Protein AF-A0A812C4M5-F1 (afdb_monomer)

Structure (mmCIF, N/CA/C/O backbone):
data_AF-A0A812C4M5-F1
#
_entry.id   AF-A0A812C4M5-F1
#
loop_
_atom_site.group_PDB
_atom_site.id
_atom_site.type_symbol
_atom_site.label_atom_id
_atom_site.label_alt_id
_atom_site.label_comp_id
_atom_site.label_asym_id
_atom_site.label_entity_id
_atom_site.label_seq_id
_atom_site.pdbx_PDB_ins_code
_atom_site.Cartn_x
_atom_site.Cartn_y
_atom_site.Cartn_z
_atom_site.occupancy
_atom_site.B_iso_or_equiv
_atom_site.auth_seq_id
_atom_site.auth_comp_id
_atom_site.auth_asym_id
_atom_site.auth_atom_id
_atom_site.pdbx_PDB_model_num
ATOM 1 N N . MET A 1 1 ? -95.720 -23.023 80.690 1.00 40.19 1 MET A N 1
ATOM 2 C CA . MET A 1 1 ? -95.617 -22.365 79.369 1.00 40.19 1 MET A CA 1
ATOM 3 C C . MET A 1 1 ? -94.571 -23.115 78.554 1.00 40.19 1 MET A C 1
ATOM 5 O O . MET A 1 1 ? -93.411 -23.111 78.939 1.00 40.19 1 MET A O 1
ATOM 9 N N . ARG A 1 2 ? -94.989 -23.866 77.524 1.00 42.41 2 ARG A N 1
ATOM 10 C CA . ARG A 1 2 ? -94.085 -24.617 76.634 1.00 42.41 2 ARG A CA 1
ATOM 11 C C . ARG A 1 2 ? -93.354 -23.621 75.731 1.00 42.41 2 ARG A C 1
ATOM 13 O O . ARG A 1 2 ? -93.996 -22.986 74.900 1.00 42.41 2 ARG A O 1
ATOM 20 N N . SER A 1 3 ? -92.039 -23.496 75.881 1.00 46.41 3 SER A N 1
ATOM 21 C CA . SER A 1 3 ? -91.178 -22.950 74.833 1.00 46.41 3 SER A CA 1
ATOM 22 C C . SER A 1 3 ? -91.269 -23.888 73.626 1.00 46.41 3 SER A C 1
ATOM 24 O O . SER A 1 3 ? -90.937 -25.069 73.708 1.00 46.41 3 SER A O 1
ATOM 26 N N . GLY A 1 4 ? -91.843 -23.396 72.530 1.00 47.75 4 GLY A N 1
ATOM 27 C CA . GLY A 1 4 ? -92.021 -24.180 71.312 1.00 47.75 4 GLY A CA 1
ATOM 28 C C . GLY A 1 4 ? -90.681 -24.525 70.639 1.00 47.75 4 GLY A C 1
ATOM 29 O O . GLY A 1 4 ? -89.704 -23.799 70.812 1.00 47.75 4 GLY A O 1
ATOM 30 N N . PRO A 1 5 ? -90.634 -25.588 69.816 1.00 55.44 5 PRO A N 1
ATOM 31 C CA . PRO A 1 5 ? -89.420 -26.060 69.131 1.00 55.44 5 PRO A CA 1
ATOM 32 C C . PRO A 1 5 ? -88.797 -25.043 68.153 1.00 55.44 5 PRO A C 1
ATOM 34 O O . PRO A 1 5 ? -87.650 -25.208 67.746 1.00 55.44 5 PRO A O 1
ATOM 37 N N . PHE A 1 6 ? -89.512 -23.964 67.818 1.00 53.81 6 PHE A N 1
ATOM 38 C CA . PHE A 1 6 ? -89.070 -22.914 66.894 1.00 53.81 6 PHE A CA 1
ATOM 39 C C . PHE A 1 6 ? -87.888 -22.062 67.402 1.00 53.81 6 PHE A C 1
ATOM 41 O O . PHE A 1 6 ? -87.104 -21.569 66.591 1.00 53.81 6 PHE A O 1
ATOM 48 N N . THR A 1 7 ? -87.712 -21.893 68.719 1.00 53.09 7 THR A N 1
ATOM 49 C CA . THR A 1 7 ? -86.593 -21.098 69.272 1.00 53.09 7 THR A CA 1
ATOM 50 C C . THR A 1 7 ? -85.259 -21.845 69.226 1.00 53.09 7 THR A C 1
ATOM 52 O O . THR A 1 7 ? -84.210 -21.230 69.050 1.00 53.09 7 THR A O 1
ATOM 55 N N . ILE A 1 8 ? -85.288 -23.178 69.315 1.00 57.41 8 ILE A N 1
ATOM 56 C CA . ILE A 1 8 ? -84.088 -24.023 69.231 1.00 57.41 8 ILE A CA 1
ATOM 57 C C . ILE A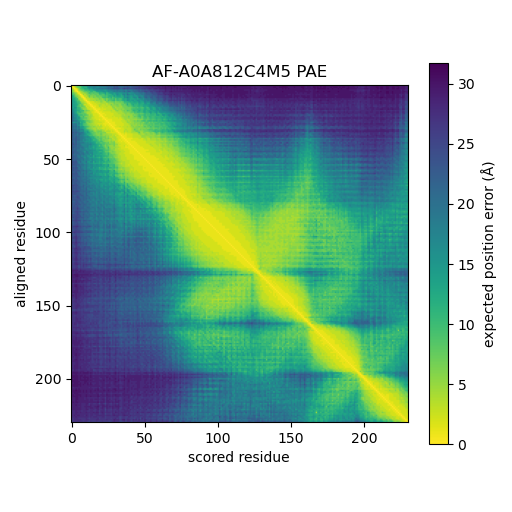 1 8 ? -83.575 -24.068 67.784 1.00 57.41 8 ILE A C 1
ATOM 59 O O . ILE A 1 8 ? -82.368 -24.002 67.551 1.00 57.41 8 ILE A O 1
ATOM 63 N N . THR A 1 9 ? -84.480 -24.099 66.801 1.00 55.91 9 THR A N 1
ATOM 64 C CA . THR A 1 9 ? -84.114 -24.082 65.377 1.00 55.91 9 THR A CA 1
ATOM 65 C C . THR A 1 9 ? -83.566 -22.730 64.917 1.00 55.91 9 THR A C 1
ATOM 67 O O . THR A 1 9 ? -82.626 -22.709 64.129 1.00 55.91 9 THR A O 1
ATOM 70 N N . LEU A 1 10 ? -84.088 -21.607 65.431 1.00 59.94 10 LEU A N 1
ATOM 71 C CA . LEU A 1 10 ? -83.564 -20.270 65.112 1.00 59.94 10 LEU A CA 1
ATOM 72 C C . LEU A 1 10 ? -82.145 -20.068 65.667 1.00 59.94 10 LEU A C 1
ATOM 74 O O . LEU A 1 10 ? -81.245 -19.704 64.914 1.00 59.94 10 LEU A O 1
ATOM 78 N N . ASN A 1 11 ? -81.904 -20.434 66.930 1.00 62.19 11 ASN A N 1
ATOM 79 C CA . ASN A 1 11 ? -80.574 -20.321 67.541 1.00 62.19 11 ASN A CA 1
ATOM 80 C C . ASN A 1 11 ? -79.520 -21.204 66.850 1.00 62.19 11 ASN A C 1
ATOM 82 O O . ASN A 1 11 ? -78.377 -20.780 66.680 1.00 62.19 11 ASN A O 1
ATOM 86 N N . ALA A 1 12 ? -79.887 -22.414 66.413 1.00 62.97 12 ALA A N 1
ATOM 87 C CA . ALA A 1 12 ? -78.975 -23.292 65.677 1.00 62.97 12 ALA A CA 1
ATOM 88 C C . ALA A 1 12 ? -78.607 -22.724 64.290 1.00 62.97 12 ALA A C 1
ATOM 90 O O . ALA A 1 12 ? -77.445 -22.791 63.874 1.00 62.97 12 ALA A O 1
ATOM 91 N N . VAL A 1 13 ? -79.572 -22.118 63.589 1.00 70.00 13 VAL A N 1
ATOM 92 C CA . VAL A 1 13 ? -79.333 -21.449 62.301 1.00 70.00 13 VAL A CA 1
ATOM 93 C C . VAL A 1 13 ? -78.452 -20.210 62.487 1.00 70.00 13 VAL A C 1
ATOM 95 O O . VAL A 1 13 ? -77.481 -20.050 61.744 1.00 70.00 13 VAL A O 1
ATOM 98 N N . ASP A 1 14 ? -78.693 -19.395 63.512 1.00 70.50 14 ASP A N 1
ATOM 99 C CA . ASP A 1 14 ? -77.886 -18.201 63.791 1.00 70.50 14 ASP A CA 1
ATOM 100 C C . ASP A 1 14 ? -76.448 -18.544 64.209 1.00 70.50 14 ASP A C 1
ATOM 102 O O . ASP A 1 14 ? -75.487 -17.916 63.750 1.00 70.50 14 ASP A O 1
ATOM 106 N N . GLN A 1 15 ? -76.263 -19.613 64.987 1.00 75.00 15 GLN A N 1
ATOM 107 C CA . GLN A 1 15 ? -74.937 -20.093 65.373 1.00 75.00 15 GLN A CA 1
ATOM 108 C C . GLN A 1 15 ? -74.160 -20.668 64.175 1.00 75.00 15 GLN A C 1
ATOM 110 O O . GLN A 1 15 ? -72.953 -20.439 64.049 1.00 75.00 15 GLN A O 1
ATOM 115 N N . SER A 1 16 ? -74.845 -21.350 63.248 1.00 74.44 16 SER A N 1
ATOM 116 C CA . SER A 1 16 ? -74.237 -21.826 61.999 1.00 74.44 16 SER A CA 1
ATOM 117 C C . SER A 1 16 ? -73.837 -20.670 61.070 1.00 74.44 16 SER A C 1
ATOM 119 O O . SER A 1 16 ? -72.718 -20.661 60.550 1.00 74.44 16 SER A O 1
ATOM 121 N N . ARG A 1 17 ? -74.681 -19.634 60.944 1.00 76.06 17 ARG A N 1
ATOM 122 C CA . ARG A 1 17 ? -74.384 -18.412 60.176 1.00 76.06 17 ARG A CA 1
ATOM 123 C C . ARG A 1 17 ? -73.195 -17.647 60.749 1.00 76.06 17 ARG A C 1
ATOM 125 O O . ARG A 1 17 ? -72.325 -17.237 59.985 1.00 76.06 17 ARG A O 1
ATOM 132 N N . SER A 1 18 ? -73.112 -17.512 62.072 1.00 77.31 18 SER A N 1
ATOM 133 C CA . SER A 1 18 ? -71.970 -16.894 62.762 1.00 77.31 18 SER A CA 1
ATOM 134 C C . SER A 1 18 ? -70.652 -17.618 62.457 1.00 77.31 18 SER A C 1
ATOM 136 O O . SER A 1 18 ? -69.649 -16.986 62.113 1.00 77.31 18 SER A O 1
ATOM 138 N N . LYS A 1 19 ? -70.667 -18.956 62.484 1.00 78.56 19 LYS A N 1
ATOM 139 C CA . LYS A 1 19 ? -69.489 -19.792 62.209 1.00 78.56 19 LYS A CA 1
ATOM 140 C C . LYS A 1 19 ? -69.059 -19.738 60.739 1.00 78.56 19 LYS A C 1
ATOM 142 O O . LYS A 1 19 ? -67.866 -19.689 60.440 1.00 78.56 19 LYS A O 1
ATOM 147 N N . ILE A 1 20 ? -70.019 -19.705 59.815 1.00 78.56 20 ILE A N 1
ATOM 148 C CA . ILE A 1 20 ? -69.750 -19.520 58.382 1.00 78.56 20 ILE A CA 1
ATOM 149 C C . ILE A 1 20 ? -69.172 -18.119 58.132 1.00 78.56 20 ILE A C 1
ATOM 151 O O . ILE A 1 20 ? -68.160 -17.989 57.446 1.00 78.56 20 ILE A O 1
ATOM 155 N N . CYS A 1 21 ? -69.754 -17.085 58.744 1.00 77.12 21 CYS A N 1
ATOM 156 C CA . CYS A 1 21 ? -69.305 -15.701 58.605 1.00 77.12 21 CYS A CA 1
ATOM 157 C C . CYS A 1 21 ? -67.868 -15.506 59.115 1.00 77.12 21 CYS A C 1
ATOM 159 O O . CYS A 1 21 ? -67.039 -14.925 58.412 1.00 77.12 21 CYS A O 1
ATOM 161 N N . SER A 1 22 ? -67.524 -16.058 60.284 1.00 78.56 22 SER A N 1
ATOM 162 C CA . SER A 1 22 ? -66.155 -15.984 60.806 1.00 78.56 22 SER A CA 1
ATOM 163 C C . SER A 1 22 ? -65.159 -16.740 59.921 1.00 78.56 22 SER A C 1
ATOM 165 O O . SER A 1 22 ? -64.094 -16.208 59.618 1.00 78.56 22 SER A O 1
ATOM 167 N N . THR A 1 23 ? -65.519 -17.925 59.421 1.00 78.75 23 THR A N 1
ATOM 168 C CA . THR A 1 23 ? -64.647 -18.721 58.537 1.00 78.75 23 THR A CA 1
ATOM 169 C C . THR A 1 23 ? -64.391 -18.023 57.195 1.00 78.75 23 THR A C 1
ATOM 171 O O . THR A 1 23 ? -63.261 -18.023 56.701 1.00 78.75 23 THR A O 1
ATOM 174 N N . ILE A 1 24 ? -65.414 -17.390 56.610 1.00 81.94 24 ILE A N 1
ATOM 175 C CA . ILE A 1 24 ? -65.276 -16.593 55.381 1.00 81.94 24 ILE A CA 1
ATOM 176 C C . ILE A 1 24 ? -64.386 -15.372 55.638 1.00 81.94 24 ILE A C 1
ATOM 178 O O . ILE A 1 24 ? -63.471 -15.118 54.856 1.00 81.94 24 ILE A O 1
ATOM 182 N N . LYS A 1 25 ? -64.588 -14.667 56.758 1.00 85.56 25 LYS A N 1
ATOM 183 C CA . LYS A 1 25 ? -63.778 -13.500 57.137 1.00 85.56 25 LYS A CA 1
ATOM 184 C C . LYS A 1 25 ? -62.296 -13.858 57.313 1.00 85.56 25 LY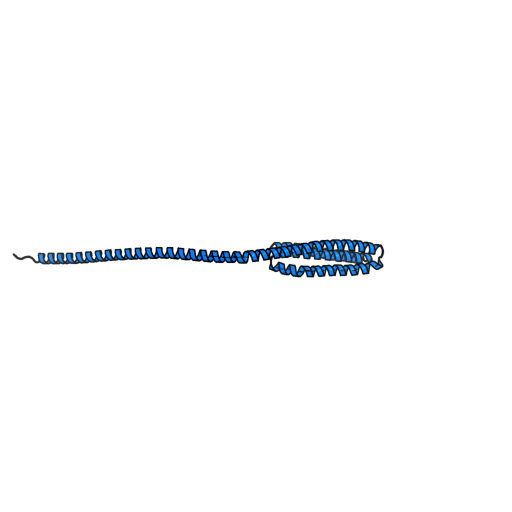S A C 1
ATOM 186 O O . LYS A 1 25 ? -61.437 -13.146 56.802 1.00 85.56 25 LYS A O 1
ATOM 191 N N . TRP A 1 26 ? -62.000 -14.994 57.951 1.00 79.31 26 TRP A N 1
ATOM 192 C CA . TRP A 1 26 ? -60.636 -15.522 58.074 1.00 79.31 26 TRP A CA 1
ATOM 193 C C . TRP A 1 26 ? -60.019 -15.882 56.719 1.00 79.31 26 TRP A C 1
ATOM 195 O O . TRP A 1 26 ? -58.871 -15.524 56.465 1.00 79.31 26 TRP A O 1
ATOM 205 N N . ARG A 1 27 ? -60.766 -16.545 55.822 1.00 82.00 27 ARG A N 1
ATOM 206 C CA . ARG A 1 27 ? -60.260 -16.864 54.475 1.00 82.00 27 ARG A CA 1
ATOM 207 C C . ARG A 1 27 ? -59.958 -15.618 53.653 1.00 82.00 27 ARG A C 1
ATOM 209 O O . ARG A 1 27 ? -58.949 -15.615 52.958 1.00 82.00 27 ARG A O 1
ATOM 216 N N . ILE A 1 28 ? -60.816 -14.599 53.707 1.00 78.75 28 ILE A N 1
ATOM 217 C CA . ILE A 1 28 ? -60.607 -13.341 52.977 1.00 78.75 28 ILE A CA 1
ATOM 218 C C . ILE A 1 28 ? -59.356 -12.639 53.512 1.00 78.75 28 ILE A C 1
ATOM 220 O O . ILE A 1 28 ? -58.443 -12.382 52.735 1.00 78.75 28 ILE A O 1
ATOM 224 N N . SER A 1 29 ? -59.253 -12.462 54.834 1.00 83.94 29 SER A N 1
ATOM 225 C CA . SER A 1 29 ? -58.094 -11.818 55.466 1.00 83.94 29 SER A CA 1
ATOM 226 C C . SER A 1 29 ? -56.778 -12.564 55.197 1.00 83.94 29 SER A C 1
ATOM 228 O O . SER A 1 29 ? -55.766 -11.937 54.891 1.00 83.94 29 SER A O 1
ATOM 230 N N . TYR A 1 30 ? -56.786 -13.902 55.223 1.00 82.81 30 TYR A N 1
ATOM 231 C CA . TYR A 1 30 ? -55.610 -14.705 54.874 1.00 82.81 30 TYR A CA 1
ATOM 232 C C . TYR A 1 30 ? -55.212 -14.539 53.401 1.00 82.81 30 TYR A C 1
ATOM 234 O O . TYR A 1 30 ? -54.028 -14.418 53.090 1.00 82.81 30 TYR A O 1
ATOM 242 N N . LYS A 1 31 ? -56.194 -14.516 52.490 1.00 82.44 31 LYS A N 1
ATOM 243 C CA . LYS A 1 31 ? -55.952 -14.369 51.050 1.00 82.44 31 LYS A CA 1
ATOM 244 C C . LYS A 1 31 ? -55.416 -12.975 50.712 1.00 82.44 31 LYS A C 1
ATOM 246 O O . LYS A 1 31 ? -54.487 -12.877 49.919 1.00 82.44 31 LYS A O 1
ATOM 251 N N . GLU A 1 32 ? -55.952 -11.930 51.340 1.00 83.06 32 GLU A N 1
ATOM 252 C CA . GLU A 1 32 ? -55.475 -10.547 51.205 1.00 83.06 32 GLU A CA 1
ATOM 253 C C . GLU A 1 32 ? -54.037 -10.396 51.712 1.00 83.06 32 GLU A C 1
ATOM 255 O O . GLU A 1 32 ? -53.182 -9.916 50.968 1.00 83.06 32 GLU A O 1
ATOM 260 N N . GLY A 1 33 ? -53.735 -10.913 52.910 1.00 84.62 33 GLY A N 1
ATOM 261 C CA . GLY A 1 33 ? -52.372 -10.903 53.445 1.00 84.62 33 GLY A CA 1
ATOM 262 C C . GLY A 1 33 ? -51.385 -11.637 52.531 1.00 84.62 33 GLY A C 1
ATOM 263 O O . GLY A 1 33 ? -50.318 -11.114 52.219 1.00 84.62 33 GLY A O 1
ATOM 264 N N . HIS A 1 34 ? -51.754 -12.817 52.020 1.00 85.69 34 HIS A N 1
ATOM 265 C CA . HIS A 1 34 ? -50.902 -13.566 51.088 1.00 85.69 34 HIS A CA 1
ATOM 266 C C . HIS A 1 34 ? -50.603 -12.802 49.791 1.00 85.69 34 HIS A C 1
ATOM 268 O O . HIS A 1 34 ? -49.479 -12.871 49.291 1.00 85.69 34 HIS A O 1
ATOM 274 N N . ILE A 1 35 ? -51.587 -12.082 49.245 1.00 84.75 35 ILE A N 1
ATOM 275 C CA . ILE A 1 35 ? -51.412 -11.263 48.038 1.00 84.75 35 ILE A CA 1
ATOM 276 C C . ILE A 1 35 ? -50.463 -10.091 48.320 1.00 84.75 35 ILE A C 1
ATOM 278 O O . ILE A 1 35 ? -49.588 -9.808 47.501 1.00 84.75 35 ILE A O 1
ATOM 282 N N . GLU A 1 36 ? -50.576 -9.454 49.486 1.00 86.19 36 GLU A N 1
ATOM 283 C CA . GLU A 1 36 ? -49.707 -8.342 49.884 1.00 86.19 36 GLU A CA 1
ATOM 284 C C . GLU A 1 36 ? -48.240 -8.784 50.047 1.00 86.19 36 GLU A C 1
ATOM 286 O O . GLU A 1 36 ? -47.329 -8.141 49.515 1.00 86.19 36 GLU A O 1
ATOM 291 N N . TYR A 1 37 ? -47.996 -9.933 50.693 1.00 85.75 37 TYR A N 1
ATOM 292 C CA . TYR A 1 37 ? -46.650 -10.513 50.798 1.00 85.75 37 TYR A CA 1
ATOM 293 C C . TYR A 1 37 ? -46.069 -10.878 49.430 1.00 85.75 37 TYR A C 1
ATOM 295 O O . TYR A 1 37 ? -44.901 -10.579 49.157 1.00 85.75 37 TYR A O 1
ATOM 303 N N . MET A 1 38 ? -46.881 -11.481 48.556 1.00 89.00 38 MET A N 1
ATOM 304 C CA . MET A 1 38 ? -46.473 -11.794 47.187 1.00 89.00 38 MET A CA 1
ATOM 305 C C . MET A 1 38 ? -46.069 -10.522 46.435 1.00 89.00 38 MET A C 1
ATOM 307 O O . MET A 1 38 ? -44.964 -10.466 45.900 1.00 89.00 38 MET A O 1
ATOM 311 N N . TYR A 1 39 ? -46.892 -9.470 46.470 1.00 90.50 39 TYR A N 1
ATOM 312 C CA . TYR A 1 39 ? -46.593 -8.206 45.793 1.00 90.50 39 TYR A CA 1
ATOM 313 C C . TYR A 1 39 ? -45.309 -7.551 46.322 1.00 90.50 39 TYR A C 1
ATOM 315 O O . TYR A 1 39 ? -44.445 -7.148 45.541 1.00 90.50 39 TYR A O 1
ATOM 323 N N . LYS A 1 40 ? -45.130 -7.510 47.649 1.00 92.38 40 LYS A N 1
ATOM 324 C CA . LYS A 1 40 ? -43.934 -6.939 48.283 1.00 92.38 40 LYS A CA 1
ATOM 325 C C . LYS A 1 40 ? -42.663 -7.712 47.924 1.00 92.38 40 LYS A C 1
ATOM 327 O O . LYS A 1 40 ? -41.639 -7.097 47.630 1.00 92.38 40 LYS A O 1
ATOM 332 N N . SER A 1 41 ? -42.725 -9.045 47.919 1.00 90.31 41 SER A N 1
ATOM 333 C CA . SER A 1 41 ? -41.585 -9.890 47.543 1.00 90.31 41 SER A CA 1
ATOM 334 C C . SER A 1 41 ? -41.192 -9.708 46.073 1.00 90.31 41 SER A C 1
ATOM 336 O O . SER A 1 41 ? -40.009 -9.567 45.767 1.00 90.31 41 SER A O 1
ATOM 338 N N . LEU A 1 42 ? -42.179 -9.616 45.179 1.00 92.50 42 LEU A N 1
ATOM 339 C CA . LEU A 1 42 ? -41.970 -9.432 43.746 1.00 92.50 42 LEU A CA 1
ATOM 340 C C . LEU A 1 42 ? -41.401 -8.036 43.449 1.00 92.50 42 LEU A C 1
ATOM 342 O O . LEU A 1 42 ? -40.451 -7.904 42.677 1.00 92.50 42 LEU A O 1
ATOM 346 N N . PHE A 1 43 ? -41.894 -7.004 44.140 1.00 94.75 43 PHE A N 1
ATOM 347 C CA . PHE A 1 43 ? -41.346 -5.651 44.053 1.00 94.75 43 PHE A CA 1
ATOM 348 C C . PHE A 1 43 ? -39.872 -5.593 44.482 1.00 94.75 43 PHE A C 1
ATOM 350 O O . PHE A 1 43 ? -39.035 -5.088 43.739 1.00 94.75 43 PHE A O 1
ATOM 357 N N . ILE A 1 44 ? -39.522 -6.167 45.638 1.00 94.69 44 ILE A N 1
ATOM 358 C CA . ILE A 1 44 ? -38.129 -6.194 46.119 1.00 94.69 44 ILE A CA 1
ATOM 359 C C . ILE A 1 44 ? -37.233 -6.977 45.154 1.00 94.69 44 ILE A C 1
ATOM 361 O O . ILE A 1 44 ? -36.148 -6.507 44.809 1.00 94.69 44 ILE A O 1
ATOM 365 N N . TYR A 1 45 ? -37.692 -8.143 44.690 1.00 95.62 45 TYR A N 1
ATOM 366 C CA . TYR A 1 45 ? -36.947 -8.961 43.738 1.00 95.62 45 TYR A CA 1
ATOM 367 C C . TYR A 1 45 ? -36.660 -8.189 42.447 1.00 95.62 45 TYR A C 1
ATOM 369 O O . TYR A 1 45 ? -35.504 -8.081 42.044 1.00 95.62 45 TYR A O 1
ATOM 377 N N . THR A 1 46 ? -37.687 -7.592 41.833 1.00 93.56 46 THR A N 1
ATOM 378 C CA . THR A 1 46 ? -37.522 -6.802 40.601 1.00 93.56 46 THR A CA 1
ATOM 379 C C . THR A 1 46 ? -36.605 -5.600 40.806 1.00 93.56 46 THR A C 1
ATOM 381 O O . THR A 1 46 ? -35.717 -5.383 39.985 1.00 93.56 46 THR A O 1
ATOM 384 N N . TYR A 1 47 ? -36.741 -4.869 41.915 1.00 95.06 47 TYR A N 1
ATOM 385 C CA . TYR A 1 47 ? -35.886 -3.723 42.221 1.00 95.06 47 TYR A CA 1
ATOM 386 C C . TYR A 1 47 ? -34.404 -4.116 42.326 1.00 95.06 47 TYR A C 1
ATOM 388 O O . TYR A 1 47 ? -33.556 -3.502 41.675 1.00 95.06 47 TYR A O 1
ATOM 396 N N . ILE A 1 48 ? -34.089 -5.173 43.086 1.00 95.69 48 ILE A N 1
ATOM 397 C CA . ILE A 1 48 ? -32.714 -5.677 43.233 1.00 95.69 48 ILE A CA 1
ATOM 398 C C . ILE A 1 48 ? -32.174 -6.159 41.887 1.00 95.69 48 ILE A C 1
ATOM 400 O O . ILE A 1 48 ? -31.038 -5.846 41.531 1.00 95.69 48 ILE A O 1
ATOM 404 N N . HIS A 1 49 ? -32.982 -6.899 41.126 1.00 94.25 49 HIS A N 1
ATOM 405 C CA . HIS A 1 49 ? -32.553 -7.460 39.851 1.00 94.25 49 HIS A CA 1
ATOM 406 C C . HIS A 1 49 ? -32.259 -6.366 38.819 1.00 94.25 49 HIS A C 1
ATOM 408 O O . HIS A 1 49 ? -31.256 -6.443 38.109 1.00 94.25 49 HIS A O 1
ATOM 414 N N . ILE A 1 50 ? -33.091 -5.321 38.772 1.00 93.06 50 ILE A N 1
ATOM 415 C CA . ILE A 1 50 ? -32.880 -4.154 37.912 1.00 93.06 50 ILE A CA 1
ATOM 416 C C . ILE A 1 50 ? -31.605 -3.425 38.341 1.00 93.06 50 ILE A C 1
ATOM 418 O O . ILE A 1 50 ? -30.722 -3.225 37.509 1.00 93.06 50 ILE A O 1
ATOM 422 N N . TYR A 1 51 ? -31.455 -3.106 39.629 1.00 95.19 51 TYR A N 1
ATOM 423 C CA . TYR A 1 51 ? -30.268 -2.413 40.135 1.00 95.19 51 TYR A CA 1
ATOM 424 C C . TYR A 1 51 ? -28.973 -3.180 39.828 1.00 95.19 51 TYR A C 1
ATOM 426 O O . TYR A 1 51 ? -28.018 -2.605 39.301 1.00 95.19 51 TYR A O 1
ATOM 434 N N . LEU A 1 52 ? -28.956 -4.491 40.088 1.00 95.69 52 LEU A N 1
ATOM 435 C CA . LEU A 1 52 ? -27.797 -5.341 39.828 1.00 95.69 52 LEU A CA 1
ATOM 436 C C . LEU A 1 52 ? -27.500 -5.454 38.329 1.00 95.69 52 LEU A C 1
ATOM 438 O O . LEU A 1 52 ? -26.340 -5.366 37.932 1.00 95.69 52 LEU A O 1
ATOM 442 N N . SER A 1 53 ? -28.533 -5.606 37.493 1.00 90.69 53 SER A N 1
ATOM 443 C CA . SER A 1 53 ? -28.363 -5.671 36.037 1.00 90.69 53 SER A CA 1
ATOM 444 C C . SER A 1 53 ? -27.772 -4.378 35.475 1.00 90.69 53 SER A C 1
ATOM 446 O O . SER A 1 53 ? -26.853 -4.430 34.659 1.00 90.69 53 SER A O 1
ATOM 448 N N . ILE A 1 54 ? -28.222 -3.222 35.972 1.00 93.38 54 ILE A N 1
ATOM 449 C CA . ILE A 1 54 ? -27.701 -1.916 35.572 1.00 93.38 54 ILE A CA 1
ATOM 450 C C . ILE A 1 54 ? -26.247 -1.786 36.026 1.00 93.38 54 ILE A C 1
ATOM 452 O O . ILE A 1 54 ? -25.383 -1.513 35.195 1.00 93.38 54 ILE A O 1
ATOM 456 N N . TYR A 1 55 ? -25.948 -2.061 37.297 1.00 95.94 55 TYR A N 1
ATOM 457 C CA . TYR A 1 55 ? -24.582 -1.990 37.819 1.00 95.94 55 TYR A CA 1
ATOM 458 C C . TYR A 1 55 ? -23.614 -2.884 37.031 1.00 95.94 55 TYR A C 1
ATOM 460 O O . TYR A 1 55 ? -22.547 -2.431 36.613 1.00 95.94 55 TYR A O 1
ATOM 468 N N . LEU A 1 56 ? -24.008 -4.135 36.770 1.00 95.88 56 LEU A N 1
ATOM 469 C CA . LEU A 1 56 ? -23.184 -5.089 36.033 1.00 95.88 56 LEU A CA 1
ATOM 470 C C . LEU A 1 56 ? -23.006 -4.673 34.569 1.00 95.88 56 LEU A C 1
ATOM 472 O O . LEU A 1 56 ? -21.896 -4.755 34.047 1.00 95.88 56 LEU A O 1
ATOM 476 N N . SER A 1 57 ? -24.069 -4.191 33.917 1.00 90.69 57 SER A N 1
ATOM 477 C CA . SER A 1 57 ? -23.996 -3.707 32.533 1.00 90.69 57 SER A CA 1
ATOM 478 C C . SER A 1 57 ? -23.044 -2.517 32.399 1.00 90.69 57 SER A C 1
ATOM 480 O O . SER A 1 57 ? -22.214 -2.492 31.490 1.00 90.69 57 SER A O 1
ATOM 482 N N . ILE A 1 58 ? -23.089 -1.583 33.354 1.00 94.19 58 ILE A N 1
ATOM 483 C CA . ILE A 1 58 ? -22.195 -0.428 33.398 1.00 94.19 58 ILE A CA 1
ATOM 484 C C . ILE A 1 58 ? -20.758 -0.900 33.618 1.00 94.19 58 ILE A C 1
ATOM 486 O O . ILE A 1 58 ? -19.889 -0.565 32.815 1.00 94.19 58 ILE A O 1
ATOM 490 N N . TYR A 1 59 ? -20.508 -1.735 34.631 1.00 96.81 59 TYR A N 1
ATOM 491 C CA . TYR A 1 59 ? -19.170 -2.261 34.909 1.00 96.81 59 TYR A CA 1
ATOM 492 C C . TYR A 1 59 ? -18.569 -2.978 33.693 1.00 96.81 59 TYR A C 1
ATOM 494 O O . TYR A 1 59 ? -17.437 -2.694 33.298 1.00 96.81 59 TYR A O 1
ATOM 502 N N . LEU A 1 60 ? -19.346 -3.857 33.054 1.00 96.00 60 LEU A N 1
ATOM 503 C CA . LEU A 1 60 ? -18.896 -4.615 31.892 1.00 96.00 60 LEU A CA 1
ATOM 504 C C . LEU A 1 60 ? -18.647 -3.707 30.682 1.00 96.00 60 LEU A C 1
ATOM 506 O O . LEU A 1 60 ? -17.641 -3.876 29.996 1.00 96.00 60 LEU A O 1
ATOM 510 N N . SER A 1 61 ? -19.515 -2.721 30.441 1.00 91.81 61 SER A N 1
ATOM 511 C CA . SER A 1 61 ? -19.338 -1.756 29.348 1.00 91.81 61 SER A CA 1
ATOM 512 C C . SER A 1 61 ? -18.075 -0.905 29.524 1.00 91.81 61 SER A C 1
ATOM 514 O O . SER A 1 61 ? -17.340 -0.666 28.563 1.00 91.81 61 SER A O 1
ATOM 516 N N . ILE A 1 62 ? -17.767 -0.511 30.761 1.00 94.88 62 ILE A N 1
ATOM 517 C CA . ILE A 1 62 ? -16.556 0.244 31.085 1.00 94.88 62 ILE A CA 1
ATOM 518 C C . ILE A 1 62 ? -15.329 -0.648 30.896 1.00 94.88 62 ILE A C 1
ATOM 520 O O . ILE A 1 62 ? -14.392 -0.259 30.206 1.00 94.88 62 ILE A O 1
ATOM 524 N N . TYR A 1 63 ? -15.347 -1.871 31.428 1.00 97.00 63 TYR A N 1
ATOM 525 C CA . TYR A 1 63 ? -14.232 -2.800 31.264 1.00 97.00 63 TYR A CA 1
ATOM 526 C C . TYR A 1 63 ? -13.948 -3.097 29.784 1.00 97.00 63 TYR A C 1
ATOM 528 O O . TYR A 1 63 ? -12.803 -3.014 29.337 1.00 97.00 63 TYR A O 1
ATOM 536 N N . LEU A 1 64 ? -14.996 -3.377 29.004 1.00 94.94 64 LEU A N 1
ATOM 537 C CA . LEU A 1 64 ? -14.871 -3.690 27.584 1.00 94.94 64 LEU A CA 1
ATOM 538 C C . LEU A 1 64 ? -14.385 -2.485 26.771 1.00 94.94 64 LEU A C 1
ATOM 540 O O . LEU A 1 64 ? -13.533 -2.646 25.901 1.00 94.94 64 LEU A O 1
ATOM 544 N N . SER A 1 65 ? -14.878 -1.279 27.063 1.00 92.44 65 SER A N 1
ATOM 545 C CA . SER A 1 65 ? -14.433 -0.062 26.371 1.00 92.44 65 SER A CA 1
ATOM 546 C C . SER A 1 65 ? -12.968 0.272 26.670 1.00 92.44 65 SER A C 1
ATOM 548 O O . SER A 1 65 ? -12.221 0.641 25.758 1.00 92.44 65 SER A O 1
ATOM 550 N N . ILE A 1 66 ? -12.513 0.064 27.908 1.00 94.44 66 ILE A N 1
ATOM 551 C CA . ILE A 1 66 ? -11.103 0.219 28.282 1.00 94.44 66 ILE A CA 1
ATOM 552 C C . ILE A 1 66 ? -10.243 -0.830 27.570 1.00 94.44 66 ILE A C 1
ATOM 554 O O . ILE A 1 66 ? -9.234 -0.484 26.961 1.00 94.44 66 ILE A O 1
ATOM 558 N N . TYR A 1 67 ? -10.652 -2.099 27.584 1.00 96.44 67 TYR A N 1
ATOM 559 C CA . TYR A 1 67 ? -9.898 -3.158 26.915 1.00 96.44 67 TYR A CA 1
ATOM 560 C C . TYR A 1 67 ? -9.795 -2.914 25.403 1.00 96.44 67 TYR A C 1
ATOM 562 O O . TYR A 1 67 ? -8.705 -2.984 24.831 1.00 96.44 67 TYR A O 1
ATOM 570 N N . LEU A 1 68 ? -10.911 -2.560 24.758 1.00 93.56 68 LEU A N 1
ATOM 571 C CA . LEU A 1 68 ? -10.948 -2.292 23.324 1.00 93.56 68 LEU A CA 1
ATOM 572 C C . LEU A 1 68 ? -10.091 -1.073 22.963 1.00 93.56 68 LEU A C 1
ATOM 574 O O . LEU A 1 68 ? -9.287 -1.153 22.037 1.00 93.56 68 LEU A O 1
ATOM 578 N N . SER A 1 69 ? -10.196 0.026 23.713 1.00 92.19 69 SER A N 1
ATOM 579 C CA . SER A 1 69 ? -9.391 1.232 23.464 1.00 92.19 69 SER A CA 1
ATOM 580 C C . SER A 1 69 ? -7.890 0.990 23.654 1.00 92.19 69 SER A C 1
ATOM 582 O O . SER A 1 69 ? -7.087 1.433 22.828 1.00 92.19 69 SER A O 1
ATOM 584 N N . LEU A 1 70 ? -7.492 0.222 24.671 1.00 93.81 70 LEU A N 1
ATOM 585 C CA . LEU A 1 70 ? -6.098 -0.184 24.860 1.00 93.81 70 LEU A CA 1
ATOM 586 C C . LEU A 1 70 ? -5.617 -1.085 23.720 1.00 93.81 70 LEU A C 1
ATOM 588 O O . LEU A 1 70 ? -4.564 -0.833 23.142 1.00 93.81 70 LEU A O 1
ATOM 592 N N . SER A 1 71 ? -6.407 -2.088 23.335 1.00 94.19 71 SER A N 1
ATOM 593 C CA . SER A 1 71 ? -6.036 -2.980 22.232 1.00 94.19 71 SER A CA 1
ATOM 594 C C . SER A 1 71 ? -5.865 -2.222 20.909 1.00 94.19 71 SER A C 1
ATOM 596 O O . SER A 1 71 ? -4.878 -2.426 20.202 1.00 94.19 71 SER A O 1
ATOM 598 N N . LEU A 1 72 ? -6.770 -1.284 20.610 1.00 91.44 72 LEU A N 1
ATOM 599 C CA . LEU A 1 72 ? -6.741 -0.496 19.384 1.00 91.44 72 LEU A CA 1
ATOM 600 C C . LEU A 1 72 ? -5.580 0.504 19.384 1.00 91.44 72 LEU A C 1
ATOM 602 O O . LEU A 1 72 ? -4.916 0.668 18.365 1.00 91.44 72 LEU A O 1
ATOM 606 N N . SER A 1 73 ? -5.304 1.147 20.520 1.00 92.50 73 SER A N 1
ATOM 607 C CA . SER A 1 73 ? -4.182 2.085 20.640 1.00 92.50 73 SER A CA 1
ATOM 608 C C . SER A 1 73 ? -2.831 1.385 20.482 1.00 92.50 73 SER A C 1
ATOM 610 O O . SER A 1 73 ? -1.985 1.882 19.741 1.00 92.50 73 SER A O 1
ATOM 612 N N . ILE A 1 74 ? -2.655 0.202 21.078 1.00 91.31 74 ILE A N 1
ATOM 613 C CA . ILE A 1 74 ? -1.454 -0.627 20.891 1.00 91.31 74 ILE A CA 1
ATOM 614 C C . ILE A 1 74 ? -1.325 -1.050 19.425 1.00 91.31 74 ILE A C 1
ATOM 616 O O . ILE A 1 74 ? -0.253 -0.909 18.835 1.00 91.31 74 ILE A O 1
ATOM 620 N N . TYR A 1 75 ? -2.419 -1.522 18.819 1.00 92.94 75 TYR A N 1
ATOM 621 C CA . TYR A 1 75 ? -2.426 -1.916 17.414 1.00 92.94 75 TYR A CA 1
ATOM 622 C C . TYR A 1 75 ? -2.018 -0.751 16.503 1.00 92.94 75 TYR A C 1
ATOM 624 O O . TYR A 1 75 ? -1.095 -0.891 15.707 1.00 92.94 75 TYR A O 1
ATOM 632 N N . ILE A 1 76 ? -2.639 0.422 16.650 1.00 91.06 76 ILE A N 1
ATOM 633 C CA . ILE A 1 76 ? -2.316 1.603 15.841 1.00 91.06 76 ILE A CA 1
ATOM 634 C C . ILE A 1 76 ? -0.862 2.028 16.062 1.00 91.06 76 ILE A C 1
ATOM 636 O O . ILE A 1 76 ? -0.151 2.262 15.090 1.00 91.06 76 ILE A O 1
ATOM 640 N N . TYR A 1 77 ? -0.397 2.090 17.310 1.00 92.88 77 TYR A N 1
ATOM 641 C CA . TYR A 1 77 ? 0.957 2.549 17.621 1.00 92.88 77 TYR A CA 1
ATOM 642 C C . TYR A 1 77 ? 2.044 1.656 17.007 1.00 92.88 77 TYR A C 1
ATOM 644 O O . TYR A 1 77 ? 3.070 2.158 16.558 1.00 92.88 77 TYR A O 1
ATOM 652 N N . ILE A 1 78 ? 1.812 0.343 16.952 1.00 90.44 78 ILE A N 1
ATOM 653 C CA . ILE A 1 78 ? 2.774 -0.614 16.396 1.00 90.44 78 ILE A CA 1
ATOM 654 C C . ILE A 1 78 ? 2.637 -0.716 14.873 1.00 90.44 78 ILE A C 1
ATOM 656 O O . ILE A 1 78 ? 3.629 -0.629 14.149 1.00 90.44 78 ILE A O 1
ATOM 660 N N . PHE A 1 79 ? 1.416 -0.900 14.366 1.00 90.31 79 PHE A N 1
ATOM 661 C CA . PHE A 1 79 ? 1.200 -1.195 12.951 1.00 90.31 79 PHE A CA 1
ATOM 662 C C . PHE A 1 79 ? 1.240 0.050 12.062 1.00 90.31 79 PHE A C 1
ATOM 664 O O . PHE A 1 79 ? 1.730 -0.049 10.939 1.00 90.31 79 PHE A O 1
ATOM 671 N N . ALA A 1 80 ? 0.783 1.219 12.525 1.00 86.75 80 ALA A N 1
ATOM 672 C CA . ALA A 1 80 ? 0.781 2.432 11.704 1.00 86.75 80 ALA A CA 1
ATOM 673 C C . ALA A 1 80 ? 2.179 2.852 11.202 1.00 86.75 80 ALA A C 1
ATOM 675 O O . ALA A 1 80 ? 2.300 3.097 9.999 1.00 86.75 80 ALA A O 1
ATOM 676 N N . PRO A 1 81 ? 3.242 2.912 12.035 1.00 90.50 81 PRO A N 1
ATOM 677 C CA . PRO A 1 81 ? 4.575 3.267 11.548 1.00 90.50 81 PRO A CA 1
ATOM 678 C C . PRO A 1 81 ? 5.178 2.187 10.645 1.00 90.50 81 PRO A C 1
ATOM 680 O O . PRO A 1 81 ? 5.878 2.506 9.689 1.00 90.50 81 PRO A O 1
ATOM 683 N N . TYR A 1 82 ? 4.895 0.909 10.905 1.00 88.25 82 TYR A N 1
ATOM 684 C CA . TYR A 1 82 ? 5.389 -0.177 10.059 1.00 88.25 82 TYR A CA 1
ATOM 685 C C . TYR A 1 82 ? 4.764 -0.120 8.661 1.00 88.25 82 TYR A C 1
ATOM 687 O O . TYR A 1 82 ? 5.450 -0.209 7.643 1.00 88.25 82 TYR A O 1
ATOM 695 N N . LEU A 1 83 ? 3.453 0.099 8.618 1.00 82.44 83 LEU A N 1
ATOM 696 C CA . LEU A 1 83 ? 2.684 0.219 7.391 1.00 82.44 83 LEU A CA 1
ATOM 697 C C . LEU A 1 83 ? 3.117 1.462 6.599 1.00 82.44 83 LEU A C 1
ATOM 699 O O . LEU A 1 83 ? 3.385 1.350 5.405 1.00 82.44 83 LEU A O 1
ATOM 703 N N . SER A 1 84 ? 3.279 2.621 7.248 1.00 82.56 84 SER A N 1
ATOM 704 C CA . SER A 1 84 ? 3.763 3.839 6.580 1.00 82.56 84 SER A CA 1
ATOM 705 C C . SER A 1 84 ? 5.189 3.691 6.044 1.00 82.56 84 SER A C 1
ATOM 707 O O . SER A 1 84 ? 5.466 4.128 4.927 1.00 82.56 84 SER A O 1
ATOM 709 N N . HIS A 1 85 ? 6.072 3.015 6.782 1.00 85.81 85 HIS A N 1
ATOM 710 C CA . HIS A 1 85 ? 7.421 2.697 6.328 1.00 85.81 85 HIS A CA 1
ATOM 711 C C . HIS A 1 85 ? 7.389 1.795 5.089 1.00 85.81 85 HIS A C 1
ATOM 713 O O . HIS A 1 85 ? 8.032 2.103 4.089 1.00 85.81 85 HIS A O 1
ATOM 719 N N . LEU A 1 86 ? 6.589 0.726 5.094 1.00 82.00 86 LEU A N 1
ATOM 720 C CA . LEU A 1 86 ? 6.416 -0.127 3.914 1.00 82.00 86 LEU A CA 1
ATOM 721 C C . LEU A 1 86 ? 5.898 0.659 2.702 1.00 82.00 86 LEU A C 1
ATOM 723 O O . LEU A 1 86 ? 6.449 0.519 1.608 1.00 82.00 86 LEU A O 1
ATOM 727 N N . TYR A 1 87 ? 4.898 1.527 2.889 1.00 84.38 87 TYR A N 1
ATOM 728 C CA . TYR A 1 87 ? 4.397 2.385 1.814 1.00 84.38 87 TYR A CA 1
ATOM 729 C C . TYR A 1 87 ? 5.483 3.323 1.282 1.00 84.38 87 TYR A C 1
ATOM 731 O O . TYR A 1 87 ? 5.658 3.414 0.067 1.00 84.38 87 TYR A O 1
ATOM 739 N N . PHE A 1 88 ? 6.260 3.957 2.159 1.00 84.25 88 PHE A N 1
ATOM 740 C CA . PHE A 1 88 ? 7.360 4.830 1.757 1.00 84.25 88 PHE A CA 1
ATOM 741 C C . PHE A 1 88 ? 8.432 4.086 0.949 1.00 84.25 88 PHE A C 1
ATOM 743 O O . PHE A 1 88 ? 8.821 4.542 -0.127 1.00 84.25 88 PHE A O 1
ATOM 750 N N . PHE A 1 89 ? 8.865 2.912 1.415 1.00 82.25 89 PHE A N 1
ATOM 751 C CA . PHE A 1 89 ? 9.841 2.091 0.694 1.00 82.25 89 PHE A CA 1
ATOM 752 C C . PHE A 1 89 ? 9.303 1.619 -0.658 1.00 82.25 89 PHE A C 1
ATOM 754 O O . PHE A 1 89 ? 10.018 1.693 -1.657 1.00 82.25 89 PHE A O 1
ATOM 761 N N . SER A 1 90 ? 8.036 1.197 -0.713 1.00 81.50 90 SER A N 1
ATOM 762 C CA . SER A 1 90 ? 7.391 0.805 -1.970 1.00 81.50 90 SER A CA 1
ATOM 763 C C . SER A 1 90 ? 7.319 1.968 -2.966 1.00 81.50 90 SER A C 1
ATOM 765 O O . SER A 1 90 ? 7.600 1.782 -4.151 1.00 81.50 90 SER A O 1
ATOM 767 N N . PHE A 1 91 ? 7.028 3.182 -2.484 1.00 82.88 91 PHE A N 1
ATOM 768 C CA . PHE A 1 91 ? 6.984 4.394 -3.294 1.00 82.88 91 PHE A CA 1
ATOM 769 C C . PHE A 1 91 ? 8.368 4.773 -3.829 1.00 82.88 91 PHE A C 1
ATOM 771 O O . PHE A 1 91 ? 8.508 5.052 -5.018 1.00 82.88 91 PHE A O 1
ATOM 778 N N . LEU A 1 92 ? 9.399 4.749 -2.979 1.00 82.12 92 LEU A N 1
ATOM 779 C CA . LEU A 1 92 ? 10.770 5.067 -3.382 1.00 82.12 92 LEU A CA 1
ATOM 780 C C . LEU A 1 92 ? 11.263 4.081 -4.439 1.00 82.12 92 LEU A C 1
ATOM 782 O O . LEU A 1 92 ? 11.765 4.489 -5.486 1.00 82.12 92 LEU A O 1
ATOM 786 N N . PHE A 1 93 ? 11.068 2.788 -4.191 1.00 81.44 93 PHE A N 1
ATOM 787 C CA . PHE A 1 93 ? 11.416 1.734 -5.133 1.00 81.44 93 PHE A CA 1
ATOM 788 C C . PHE A 1 93 ? 10.698 1.924 -6.475 1.00 81.44 93 PHE A C 1
ATOM 790 O O . PHE A 1 93 ? 11.342 1.905 -7.522 1.00 81.44 93 PHE A O 1
ATOM 797 N N . PHE A 1 94 ? 9.394 2.212 -6.454 1.00 78.75 94 PHE A N 1
ATOM 798 C CA . PHE A 1 94 ? 8.635 2.529 -7.663 1.00 78.75 94 PHE A CA 1
ATOM 799 C C . PHE A 1 94 ? 9.200 3.753 -8.399 1.00 78.75 94 PHE A C 1
ATOM 801 O O . PHE A 1 94 ? 9.482 3.685 -9.596 1.00 78.75 94 PHE A O 1
ATOM 808 N N . SER A 1 95 ? 9.437 4.855 -7.689 1.00 81.81 95 SER A N 1
ATOM 809 C CA . SER A 1 95 ? 10.006 6.069 -8.276 1.00 81.81 95 SER A CA 1
ATOM 810 C C . SER A 1 95 ? 11.367 5.803 -8.926 1.00 81.81 95 SER A C 1
ATOM 812 O O . SER A 1 95 ? 11.631 6.303 -10.019 1.00 81.81 95 SER A O 1
ATOM 814 N N . LEU A 1 96 ? 12.219 4.999 -8.284 1.00 82.00 96 LEU A N 1
ATOM 815 C CA . LEU A 1 96 ? 13.520 4.603 -8.819 1.00 82.00 96 LEU A CA 1
ATOM 816 C C . LEU A 1 96 ? 13.362 3.781 -10.105 1.00 82.00 96 LEU A C 1
ATOM 818 O O . LEU A 1 96 ? 14.052 4.045 -11.087 1.00 82.00 96 LEU A O 1
ATOM 822 N N . THR A 1 97 ? 12.436 2.818 -10.128 1.00 79.69 97 THR A N 1
ATOM 823 C CA . THR A 1 97 ? 12.187 2.016 -11.337 1.00 79.69 97 THR A CA 1
ATOM 824 C C . THR A 1 97 ? 11.724 2.871 -12.499 1.00 79.69 97 THR A C 1
ATOM 826 O O . THR A 1 97 ? 12.282 2.766 -13.586 1.00 79.69 97 THR A O 1
ATOM 829 N N . PHE A 1 98 ? 10.760 3.763 -12.269 1.00 79.88 98 PHE A N 1
ATOM 830 C CA . PHE A 1 98 ? 10.264 4.671 -13.294 1.00 79.88 98 PHE A CA 1
ATOM 831 C C . PHE A 1 98 ? 11.378 5.577 -13.826 1.00 79.88 98 PHE A C 1
ATOM 833 O O . PHE A 1 98 ? 11.512 5.757 -15.035 1.00 79.88 98 PHE A O 1
ATOM 840 N N . PHE A 1 99 ? 12.223 6.091 -12.932 1.00 84.12 99 PHE A N 1
ATOM 841 C CA . PHE A 1 99 ? 13.390 6.878 -13.306 1.00 84.12 99 PHE A CA 1
ATOM 842 C C . PHE A 1 99 ? 14.352 6.074 -14.195 1.00 84.12 99 PHE A C 1
ATOM 844 O O . PHE A 1 99 ? 14.683 6.519 -15.293 1.00 84.12 99 PHE A O 1
ATOM 851 N N . ILE A 1 100 ? 14.748 4.864 -13.786 1.00 80.25 100 ILE A N 1
ATOM 852 C CA . ILE A 1 100 ? 15.639 4.000 -14.580 1.00 80.25 100 ILE A CA 1
ATOM 853 C C . ILE A 1 100 ? 15.022 3.696 -15.949 1.00 80.25 100 ILE A C 1
ATOM 855 O O . ILE A 1 100 ? 15.710 3.803 -16.964 1.00 80.25 100 ILE A O 1
ATOM 859 N N . LEU A 1 101 ? 13.728 3.368 -15.997 1.00 78.88 101 LEU A N 1
ATOM 860 C CA . LEU A 1 101 ? 12.994 3.115 -17.238 1.00 78.88 101 LEU A CA 1
ATOM 861 C C . LEU A 1 101 ? 13.039 4.322 -18.180 1.00 78.88 101 LEU A C 1
ATOM 863 O O . LEU A 1 101 ? 13.371 4.166 -19.355 1.00 78.88 101 LEU A O 1
ATOM 867 N N . PHE A 1 102 ? 12.755 5.517 -17.661 1.00 81.00 102 PHE A N 1
ATOM 868 C CA . PHE A 1 102 ? 12.767 6.758 -18.431 1.00 81.00 102 PHE A CA 1
ATOM 869 C C . PHE A 1 102 ? 14.149 7.050 -19.031 1.00 81.00 102 PHE A C 1
ATOM 871 O O . PHE A 1 102 ? 14.269 7.281 -20.237 1.00 81.00 102 PHE A O 1
ATOM 878 N N . PHE A 1 103 ? 15.206 6.980 -18.216 1.00 81.31 103 PHE A N 1
ATOM 879 C CA . PHE A 1 103 ? 16.575 7.200 -18.692 1.00 81.31 103 PHE A CA 1
ATOM 880 C C . PHE A 1 103 ? 17.013 6.137 -19.698 1.00 81.31 103 PHE A C 1
ATOM 882 O O . PHE A 1 103 ? 17.646 6.465 -20.702 1.00 81.31 103 PHE A O 1
ATOM 889 N N . THR A 1 104 ? 16.644 4.877 -19.466 1.00 77.56 104 THR A N 1
ATOM 890 C CA . THR A 1 104 ? 16.986 3.781 -20.377 1.00 77.56 104 THR A CA 1
ATOM 891 C C . THR A 1 104 ? 16.290 3.939 -21.724 1.00 77.56 104 THR A C 1
ATOM 893 O O . THR A 1 104 ? 16.923 3.759 -22.761 1.00 77.56 104 THR A O 1
ATOM 896 N N . PHE A 1 105 ? 15.014 4.331 -21.722 1.00 78.31 105 PHE A N 1
ATOM 897 C CA . PHE A 1 105 ? 14.267 4.632 -22.940 1.00 78.31 105 PHE A CA 1
ATOM 898 C C . PHE A 1 105 ? 14.943 5.742 -23.751 1.00 78.31 105 PHE A C 1
ATOM 900 O O . PHE A 1 105 ? 15.173 5.588 -24.949 1.00 78.31 105 PHE A O 1
ATOM 907 N N . PHE A 1 106 ? 15.314 6.839 -23.092 1.00 79.50 106 PHE A N 1
ATOM 908 C CA . PHE A 1 106 ? 15.949 7.976 -23.750 1.00 79.50 106 PHE A CA 1
ATOM 909 C C . PHE A 1 106 ? 17.344 7.642 -24.296 1.00 79.50 106 PHE A C 1
ATOM 911 O O . PHE A 1 106 ? 17.676 8.002 -25.427 1.00 79.50 106 PHE A O 1
ATOM 918 N N . PHE A 1 107 ? 18.141 6.895 -23.527 1.00 80.31 107 PHE A N 1
ATOM 919 C CA . PHE A 1 107 ? 19.434 6.391 -23.983 1.00 80.31 107 PHE A CA 1
ATOM 920 C C . PHE A 1 107 ? 19.278 5.491 -25.212 1.00 80.31 107 PHE A C 1
ATOM 922 O O . PHE A 1 107 ? 19.977 5.681 -26.206 1.00 80.31 107 PHE A O 1
ATOM 929 N N . LEU A 1 108 ? 18.330 4.550 -25.172 1.00 74.50 108 LEU A N 1
ATOM 930 C CA . LEU A 1 108 ? 18.060 3.633 -26.274 1.00 74.50 108 LEU A CA 1
ATOM 931 C C . LEU A 1 108 ? 17.579 4.385 -27.525 1.00 74.50 108 LEU A C 1
ATOM 933 O O . LEU A 1 108 ? 18.019 4.067 -28.629 1.00 74.50 108 LEU A O 1
ATOM 937 N N . PHE A 1 109 ? 16.741 5.413 -27.361 1.00 77.94 109 PHE A N 1
ATOM 938 C CA . PHE A 1 109 ? 16.308 6.281 -28.455 1.00 77.94 109 PHE A CA 1
ATOM 939 C C . PHE A 1 109 ? 17.497 6.962 -29.143 1.00 77.94 109 PHE A C 1
ATOM 941 O O . PHE A 1 109 ? 17.658 6.846 -30.359 1.00 77.94 109 PHE A O 1
ATOM 948 N N . PHE A 1 110 ? 18.366 7.630 -28.381 1.00 80.69 110 PHE A N 1
ATOM 949 C CA . PHE A 1 110 ? 19.527 8.304 -28.963 1.00 80.69 110 PHE A CA 1
ATOM 950 C C . PHE A 1 110 ? 20.546 7.347 -29.558 1.00 80.69 110 PHE A C 1
ATOM 952 O O . PHE A 1 110 ? 21.093 7.635 -30.622 1.00 80.69 110 PHE A O 1
ATOM 959 N N . TRP A 1 111 ? 20.774 6.210 -28.904 1.00 79.44 111 TRP A N 1
ATOM 960 C CA . TRP A 1 111 ? 21.602 5.139 -29.440 1.00 79.44 111 TRP A CA 1
ATOM 961 C C . TRP A 1 111 ? 21.101 4.737 -30.832 1.00 79.44 111 TRP A C 1
ATOM 963 O O . TRP A 1 111 ? 21.843 4.793 -31.809 1.00 79.44 111 TRP A O 1
ATOM 973 N N . VAL A 1 112 ? 19.809 4.435 -30.957 1.00 73.62 112 VAL A N 1
ATOM 974 C CA . VAL A 1 112 ? 19.181 4.079 -32.235 1.00 73.62 112 VAL A CA 1
ATOM 975 C C . VAL A 1 112 ? 19.348 5.172 -33.298 1.00 73.62 112 VAL A C 1
ATOM 977 O O . VAL A 1 112 ? 19.758 4.870 -34.421 1.00 73.62 112 VAL A O 1
ATOM 980 N N . VAL A 1 113 ? 19.090 6.439 -32.969 1.00 78.19 113 VAL A N 1
ATOM 981 C CA . VAL A 1 113 ? 19.232 7.557 -33.924 1.00 78.19 113 VAL A CA 1
ATOM 982 C C . VAL A 1 113 ? 20.683 7.729 -34.383 1.00 78.19 113 VAL A C 1
ATOM 984 O O . VAL A 1 113 ? 20.952 7.860 -35.577 1.00 78.19 113 VAL A O 1
ATOM 987 N N . PHE A 1 114 ? 21.636 7.687 -33.454 1.00 79.50 114 PHE A N 1
ATOM 988 C CA . PHE A 1 114 ? 23.053 7.834 -33.774 1.00 79.50 114 PHE A CA 1
ATOM 989 C C . PHE A 1 114 ? 23.541 6.716 -34.702 1.00 79.50 114 PHE A C 1
ATOM 991 O O . PHE A 1 114 ? 24.169 6.978 -35.730 1.00 79.50 114 PHE A O 1
ATOM 99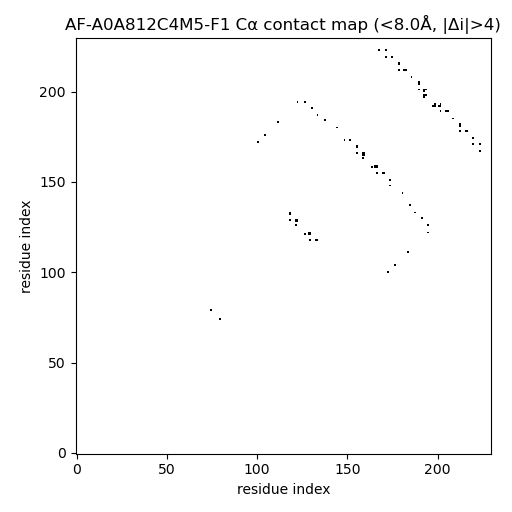8 N N . PHE A 1 115 ? 23.213 5.465 -34.378 1.00 72.81 115 PHE A N 1
ATOM 999 C CA . PHE A 1 115 ? 23.669 4.322 -35.163 1.00 72.81 115 PHE A CA 1
ATOM 1000 C C . PHE A 1 115 ? 22.959 4.186 -36.507 1.00 72.81 115 PHE A C 1
ATOM 1002 O O . PH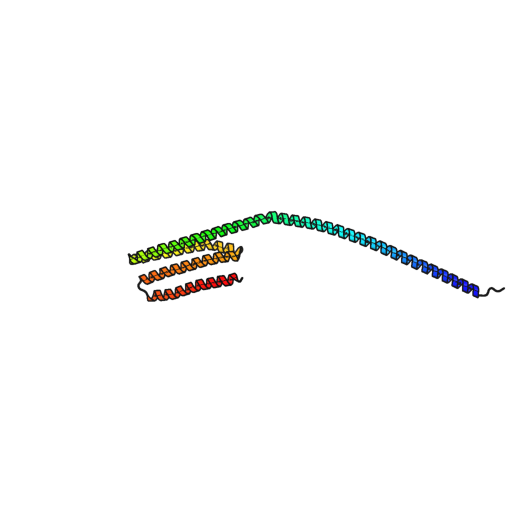E A 1 115 ? 23.594 3.772 -37.475 1.00 72.81 115 PHE A O 1
ATOM 1009 N N . THR A 1 116 ? 21.685 4.567 -36.617 1.00 72.00 116 THR A N 1
ATOM 1010 C CA . THR A 1 116 ? 21.007 4.619 -37.925 1.00 72.00 116 THR A CA 1
ATOM 1011 C C . THR A 1 116 ? 21.684 5.629 -38.844 1.00 72.00 116 THR A C 1
ATOM 1013 O O . THR A 1 116 ? 22.045 5.269 -39.965 1.00 72.00 116 THR A O 1
ATOM 1016 N N . PHE A 1 117 ? 21.977 6.837 -38.357 1.00 75.25 117 PHE A N 1
ATOM 1017 C CA . PHE A 1 117 ? 22.734 7.832 -39.118 1.00 75.25 117 PHE A CA 1
ATOM 1018 C C . PHE A 1 117 ? 24.127 7.322 -39.522 1.00 75.25 117 PHE A C 1
ATOM 1020 O O . PHE A 1 117 ? 24.508 7.402 -40.692 1.00 75.25 117 PHE A O 1
ATOM 1027 N N . PHE A 1 118 ? 24.865 6.732 -38.579 1.00 74.75 118 PHE A N 1
ATOM 1028 C CA . PHE A 1 118 ? 26.189 6.165 -38.839 1.00 74.75 118 PHE A CA 1
ATOM 1029 C C . PHE A 1 118 ? 26.133 5.030 -39.875 1.00 74.75 118 PHE A C 1
ATOM 1031 O O . PHE A 1 118 ? 26.927 5.004 -40.812 1.00 74.75 118 PHE A O 1
ATOM 1038 N N . SER A 1 119 ? 25.158 4.125 -39.769 1.00 71.25 119 SER A N 1
ATOM 1039 C CA . SER A 1 119 ? 24.972 3.034 -40.731 1.00 71.25 119 SER A CA 1
ATOM 1040 C C . SER A 1 119 ? 24.659 3.550 -42.139 1.00 71.25 119 SER A C 1
ATOM 1042 O O . SER A 1 119 ? 25.232 3.052 -43.104 1.00 71.25 119 SER A O 1
ATOM 1044 N N . LEU A 1 120 ? 23.820 4.588 -42.269 1.00 71.75 120 LEU A N 1
ATOM 1045 C CA . LEU A 1 120 ? 23.500 5.218 -43.553 1.00 71.75 120 LEU A CA 1
ATOM 1046 C C . LEU A 1 120 ? 24.744 5.834 -44.196 1.00 71.75 120 LEU A C 1
ATOM 1048 O O . LEU A 1 120 ? 24.980 5.633 -45.387 1.00 71.75 120 LEU A O 1
ATOM 1052 N N . PHE A 1 121 ? 25.566 6.523 -43.401 1.00 76.94 121 PHE A N 1
ATOM 1053 C CA . PHE A 1 121 ? 26.839 7.075 -43.855 1.00 76.94 121 PHE A CA 1
ATOM 1054 C C . PHE A 1 121 ? 27.770 5.976 -44.396 1.00 76.94 121 PHE A C 1
ATOM 1056 O O . PHE A 1 121 ? 28.247 6.069 -45.526 1.00 76.94 121 PHE A O 1
ATOM 1063 N N . PHE A 1 122 ? 27.983 4.892 -43.642 1.00 71.88 122 PHE A N 1
ATOM 1064 C CA . PHE A 1 122 ? 28.846 3.791 -44.089 1.00 71.88 122 PHE A CA 1
ATOM 1065 C C . PHE A 1 122 ? 28.279 3.031 -45.290 1.00 71.88 122 PHE A C 1
ATOM 1067 O O . PHE A 1 122 ? 29.049 2.672 -46.177 1.00 71.88 122 PHE A O 1
ATOM 1074 N N . CYS A 1 123 ? 26.963 2.822 -45.372 1.00 71.50 123 CYS A N 1
ATOM 1075 C CA . CYS A 1 123 ? 26.340 2.227 -46.556 1.00 71.50 123 CYS A CA 1
ATOM 1076 C C . CYS A 1 123 ? 26.558 3.081 -47.812 1.00 71.50 123 CYS A C 1
ATOM 1078 O O . CYS A 1 123 ? 26.747 2.523 -48.891 1.00 71.50 123 CYS A O 1
ATOM 1080 N N . TYR A 1 124 ? 26.549 4.410 -47.676 1.00 74.00 124 TYR A N 1
ATOM 1081 C CA . TYR A 1 124 ? 26.760 5.327 -48.794 1.00 74.00 124 TYR A CA 1
ATOM 10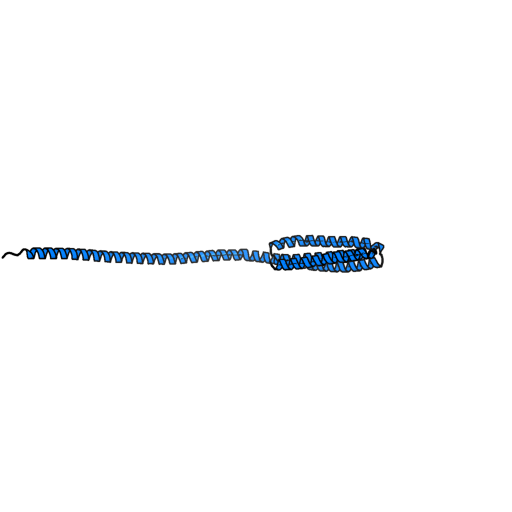82 C C . TYR A 1 124 ? 28.218 5.337 -49.280 1.00 74.00 124 TYR A C 1
ATOM 1084 O O . TYR A 1 124 ? 28.462 5.287 -50.483 1.00 74.00 124 TYR A O 1
ATOM 1092 N N . PHE A 1 125 ? 29.191 5.377 -48.363 1.00 74.31 125 PHE A N 1
ATOM 1093 C CA . PHE A 1 125 ? 30.611 5.497 -48.723 1.00 74.31 125 PHE A CA 1
ATOM 1094 C C . PHE A 1 125 ? 31.337 4.151 -48.906 1.00 74.31 125 PHE A C 1
ATOM 1096 O O . PHE A 1 125 ? 32.267 4.066 -49.706 1.00 74.31 125 PHE A O 1
ATOM 1103 N N . PHE A 1 126 ? 30.937 3.098 -48.185 1.00 75.94 126 PHE A N 1
ATOM 1104 C CA . PHE A 1 126 ? 31.650 1.815 -48.107 1.00 75.94 126 PHE A CA 1
ATOM 1105 C C . PHE A 1 126 ? 30.683 0.610 -48.101 1.00 75.94 126 PHE A C 1
ATOM 1107 O O . PHE A 1 126 ? 30.514 -0.058 -47.073 1.00 75.94 126 PHE A O 1
ATOM 1114 N N . PRO A 1 127 ? 30.074 0.259 -49.249 1.00 67.38 127 PRO A N 1
ATOM 1115 C CA . PRO A 1 127 ? 29.013 -0.750 -49.313 1.00 67.38 127 PRO A CA 1
ATOM 1116 C C . PRO A 1 127 ? 29.454 -2.146 -48.844 1.00 67.38 127 PRO A C 1
ATOM 1118 O O . PRO A 1 127 ? 28.683 -2.831 -48.179 1.00 67.38 127 PRO A O 1
ATOM 1121 N N . PHE A 1 128 ? 30.707 -2.552 -49.082 1.00 65.12 128 PHE A N 1
ATOM 1122 C CA . PHE A 1 128 ? 31.221 -3.858 -48.638 1.00 65.12 128 PHE A CA 1
ATOM 1123 C C . PHE A 1 128 ? 31.503 -3.952 -47.126 1.00 65.12 128 PHE A C 1
ATOM 1125 O O . PHE A 1 128 ? 31.427 -5.041 -46.564 1.00 65.12 128 PHE A O 1
ATOM 1132 N N . PHE A 1 129 ? 31.804 -2.838 -46.448 1.00 63.19 129 PHE A N 1
ATOM 1133 C CA . PHE A 1 129 ? 32.113 -2.830 -45.007 1.00 63.19 129 PHE A CA 1
ATOM 1134 C C . PHE A 1 129 ? 30.849 -2.704 -44.133 1.00 63.19 129 PHE A C 1
ATOM 1136 O O . PHE A 1 129 ? 30.874 -2.977 -42.932 1.00 63.19 129 PHE A O 1
ATOM 1143 N N . SER A 1 130 ? 29.725 -2.326 -44.749 1.00 65.00 130 SER A N 1
ATOM 1144 C CA . SER A 1 130 ? 28.448 -2.068 -44.076 1.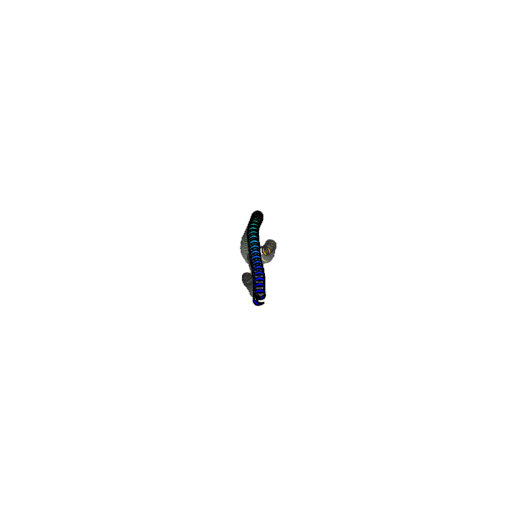00 65.00 130 SER A CA 1
ATOM 1145 C C . SER A 1 130 ? 27.879 -3.298 -43.355 1.00 65.00 130 SER A C 1
ATOM 1147 O O . SER A 1 130 ? 27.420 -3.183 -42.222 1.00 65.00 130 SER A O 1
ATOM 1149 N N . PHE A 1 131 ? 27.982 -4.494 -43.943 1.00 64.75 131 PHE A N 1
ATOM 1150 C CA . PHE A 1 131 ? 27.354 -5.704 -43.399 1.00 64.75 131 PHE A CA 1
ATOM 1151 C C . PHE A 1 131 ? 27.880 -6.084 -42.007 1.00 64.75 131 PHE A C 1
ATOM 1153 O O . PHE A 1 131 ? 27.104 -6.396 -41.104 1.00 64.75 131 PHE A O 1
ATOM 1160 N N . HIS A 1 132 ? 29.198 -6.019 -41.811 1.00 69.25 132 HIS A N 1
ATOM 1161 C CA . HIS A 1 132 ? 29.822 -6.427 -40.552 1.00 69.25 132 HIS A CA 1
ATOM 1162 C C . HIS A 1 132 ? 29.506 -5.453 -39.405 1.00 69.25 132 HIS A C 1
ATOM 1164 O O . HIS A 1 132 ? 29.353 -5.873 -38.255 1.00 69.25 132 HIS A O 1
ATOM 1170 N N . LEU A 1 133 ? 29.378 -4.165 -39.739 1.00 68.62 133 LEU A N 1
ATOM 1171 C CA . LEU A 1 133 ? 28.974 -3.087 -38.836 1.00 68.62 133 LEU A CA 1
ATOM 1172 C C . LEU A 1 133 ? 27.484 -3.178 -38.480 1.00 68.62 133 LEU A C 1
ATOM 1174 O O . LEU A 1 133 ? 27.109 -2.960 -37.330 1.00 68.62 133 LEU A O 1
ATOM 1178 N N . LEU A 1 134 ? 26.639 -3.555 -39.446 1.00 65.75 134 LEU A N 1
ATOM 1179 C CA . LEU A 1 134 ? 25.222 -3.806 -39.205 1.00 65.75 134 LEU A CA 1
ATOM 1180 C C . LEU A 1 134 ? 25.012 -5.028 -38.291 1.00 65.75 134 LEU A C 1
ATOM 1182 O O . LEU A 1 134 ? 24.249 -4.954 -37.326 1.00 65.75 134 LEU A O 1
ATOM 1186 N N . PHE A 1 135 ? 25.714 -6.136 -38.536 1.00 69.31 135 PHE A N 1
ATOM 1187 C CA . PHE A 1 135 ? 25.578 -7.348 -37.723 1.00 69.31 135 PHE A CA 1
ATOM 1188 C C . PHE A 1 135 ? 25.986 -7.122 -36.258 1.00 69.31 135 PHE A C 1
ATOM 1190 O O . PHE A 1 135 ? 25.211 -7.430 -35.348 1.00 69.31 135 PHE A O 1
ATOM 1197 N N . SER A 1 136 ? 27.158 -6.525 -36.013 1.00 69.38 136 SER A N 1
ATOM 1198 C CA . SER A 1 136 ? 27.637 -6.248 -34.648 1.00 69.38 136 SER A CA 1
ATOM 1199 C C . SER A 1 136 ? 26.684 -5.338 -33.872 1.00 69.38 136 SER A C 1
ATOM 1201 O O . SER A 1 136 ? 26.450 -5.529 -32.677 1.00 69.38 136 SER A O 1
ATOM 1203 N N . PHE A 1 137 ? 26.069 -4.392 -34.571 1.00 70.06 137 PHE A N 1
ATOM 1204 C CA . PHE A 1 137 ? 25.114 -3.472 -33.995 1.00 70.06 137 PHE A CA 1
ATOM 1205 C C . PHE A 1 137 ? 23.778 -4.147 -33.624 1.00 70.06 137 PHE A C 1
ATOM 1207 O O . PHE A 1 137 ? 23.273 -3.931 -32.518 1.00 70.06 137 PHE A O 1
ATOM 1214 N N . THR A 1 138 ? 23.228 -5.015 -34.485 1.00 68.88 138 THR A N 1
ATOM 1215 C CA . THR A 1 138 ? 22.010 -5.777 -34.140 1.00 68.88 138 THR A CA 1
ATOM 1216 C C . THR A 1 138 ? 22.221 -6.635 -32.894 1.00 68.88 138 THR A C 1
ATOM 1218 O O . THR A 1 138 ? 21.383 -6.624 -31.990 1.00 68.88 138 THR A O 1
ATOM 1221 N N . PHE A 1 139 ? 23.383 -7.283 -32.779 1.00 69.69 139 PHE A N 1
ATOM 1222 C CA . PHE A 1 139 ? 23.752 -8.060 -31.601 1.00 69.69 139 PHE A CA 1
ATOM 1223 C C . PHE A 1 139 ? 23.836 -7.195 -30.333 1.00 69.69 139 PHE A C 1
ATOM 1225 O O . PHE A 1 139 ? 23.258 -7.552 -29.306 1.00 69.69 139 PHE A O 1
ATOM 1232 N N . PHE A 1 140 ? 24.480 -6.024 -30.406 1.00 71.00 140 PHE A N 1
ATOM 1233 C CA . PHE A 1 140 ? 24.566 -5.103 -29.269 1.00 71.00 140 PHE A CA 1
ATOM 1234 C C . PHE A 1 140 ? 23.185 -4.584 -28.831 1.00 71.00 140 PHE A C 1
ATOM 1236 O O . PHE A 1 140 ? 22.893 -4.519 -27.636 1.00 71.00 140 PHE A O 1
ATOM 1243 N N . SER A 1 141 ? 22.304 -4.272 -29.788 1.00 70.44 141 SER A N 1
ATOM 1244 C CA . SER A 1 141 ? 20.936 -3.825 -29.492 1.00 70.44 141 SER A CA 1
ATOM 1245 C C . SER A 1 141 ? 20.095 -4.910 -28.800 1.00 70.44 141 SER A C 1
ATOM 1247 O O . SER A 1 141 ? 19.382 -4.615 -27.840 1.00 70.44 141 SER A O 1
ATOM 1249 N N . LEU A 1 142 ? 20.237 -6.176 -29.217 1.00 71.56 142 LEU A N 1
ATOM 1250 C CA . LEU A 1 142 ? 19.587 -7.325 -28.580 1.00 71.56 142 LEU A CA 1
ATOM 1251 C C . LEU A 1 142 ? 20.128 -7.580 -27.170 1.00 71.56 142 LEU A C 1
ATOM 1253 O O . LEU A 1 142 ? 19.351 -7.870 -26.262 1.00 71.56 142 LEU A O 1
ATOM 1257 N N . PHE A 1 143 ? 21.439 -7.435 -26.968 1.00 72.88 143 PHE A N 1
ATOM 1258 C CA . PHE A 1 143 ? 22.056 -7.576 -25.650 1.00 72.88 143 PHE A CA 1
ATOM 1259 C C . PHE A 1 143 ? 21.528 -6.532 -24.657 1.00 72.88 143 PHE A C 1
ATOM 1261 O O . PHE A 1 143 ? 21.160 -6.874 -23.533 1.00 72.88 143 PHE A O 1
ATOM 1268 N N . PHE A 1 144 ? 21.424 -5.270 -25.081 1.00 71.50 144 PHE A N 1
ATOM 1269 C CA . PHE A 1 144 ? 20.892 -4.198 -24.239 1.00 71.50 144 PHE A CA 1
ATOM 1270 C C . PHE A 1 144 ? 19.414 -4.424 -23.878 1.00 71.50 144 PHE A C 1
ATOM 1272 O O . PHE A 1 144 ? 19.004 -4.212 -22.737 1.00 71.50 144 PHE A O 1
ATOM 1279 N N . LEU A 1 145 ? 18.622 -4.926 -24.828 1.00 70.19 145 LEU A N 1
ATOM 1280 C CA . LEU A 1 145 ? 17.222 -5.296 -24.618 1.00 70.19 145 LEU A CA 1
ATOM 1281 C C . LEU A 1 145 ? 17.088 -6.458 -23.627 1.00 70.19 145 LEU A C 1
ATOM 1283 O O . LEU A 1 145 ? 16.277 -6.394 -22.705 1.00 70.19 145 LEU A O 1
ATOM 1287 N N . PHE A 1 146 ? 17.913 -7.493 -23.774 1.00 72.06 146 PHE A N 1
ATOM 1288 C CA . PHE A 1 146 ? 17.942 -8.625 -22.852 1.00 72.06 146 PHE A CA 1
ATOM 1289 C C . PHE A 1 146 ? 18.307 -8.185 -21.429 1.00 72.06 146 PHE A C 1
ATOM 1291 O O . PHE A 1 146 ? 17.619 -8.549 -20.475 1.00 72.06 146 PHE A O 1
ATOM 1298 N N . TYR A 1 147 ? 19.332 -7.339 -21.290 1.00 74.62 147 TYR A N 1
ATOM 1299 C CA . TYR A 1 147 ? 19.720 -6.759 -20.006 1.00 74.62 147 TYR A CA 1
ATOM 1300 C C . TYR A 1 147 ? 18.574 -5.960 -19.373 1.00 74.62 147 TYR A C 1
ATOM 1302 O O . TYR A 1 147 ? 18.277 -6.118 -18.191 1.00 74.62 147 TYR A O 1
ATOM 1310 N N . PHE A 1 148 ? 17.879 -5.149 -20.169 1.00 72.69 148 PHE A N 1
ATOM 1311 C CA . PHE A 1 148 ? 16.723 -4.388 -19.710 1.00 72.69 148 PHE A CA 1
ATOM 1312 C C . PHE A 1 148 ? 15.559 -5.285 -19.266 1.00 72.69 148 PHE A C 1
ATOM 1314 O O . PHE A 1 148 ? 14.937 -5.025 -18.236 1.00 72.69 148 PHE A O 1
ATOM 1321 N N . PHE A 1 149 ? 15.289 -6.369 -19.996 1.00 70.12 149 PHE A N 1
ATOM 1322 C CA . PHE A 1 149 ? 14.239 -7.322 -19.641 1.00 70.12 149 PHE A CA 1
ATOM 1323 C C . PHE A 1 149 ? 14.549 -8.037 -18.321 1.00 70.12 149 PHE A C 1
ATOM 1325 O O . PHE A 1 149 ? 13.679 -8.120 -17.453 1.00 70.12 149 PHE A O 1
ATOM 1332 N N . ILE A 1 150 ? 15.799 -8.477 -18.130 1.00 74.12 150 ILE A N 1
ATOM 1333 C CA . ILE A 1 150 ? 16.277 -9.025 -16.850 1.00 74.12 150 ILE A CA 1
ATOM 1334 C C . ILE A 1 150 ? 16.111 -7.997 -15.735 1.00 74.12 150 ILE A C 1
ATOM 1336 O O . ILE A 1 150 ? 15.690 -8.352 -14.635 1.00 74.12 150 ILE A O 1
ATOM 1340 N N . LEU A 1 151 ? 16.428 -6.732 -16.017 1.00 73.00 151 LEU A N 1
ATOM 1341 C CA . LEU A 1 151 ? 16.328 -5.671 -15.034 1.00 73.00 151 LEU A CA 1
ATOM 1342 C C . LEU A 1 151 ? 14.875 -5.405 -14.640 1.00 73.00 151 LEU A C 1
ATOM 1344 O O . LEU A 1 151 ? 14.658 -5.141 -13.477 1.00 73.00 151 LEU A O 1
ATOM 1348 N N . ILE A 1 152 ? 13.879 -5.514 -15.524 1.00 70.94 152 ILE A N 1
ATOM 1349 C CA . ILE A 1 152 ? 12.466 -5.221 -15.191 1.00 70.94 152 ILE A CA 1
ATOM 1350 C C . ILE A 1 152 ? 11.711 -6.410 -14.603 1.00 70.94 152 ILE A C 1
ATOM 1352 O O . ILE A 1 152 ? 10.858 -6.225 -13.732 1.00 70.94 152 ILE A O 1
ATOM 1356 N N . PHE A 1 153 ? 11.993 -7.622 -15.079 1.00 68.50 153 PHE A N 1
ATOM 1357 C CA . PHE A 1 153 ? 11.249 -8.828 -14.719 1.00 68.50 153 PHE A CA 1
ATOM 1358 C C . PHE A 1 153 ? 11.014 -9.018 -13.200 1.00 68.50 153 PHE A C 1
ATOM 1360 O O . PHE A 1 153 ? 9.861 -9.221 -12.796 1.00 68.50 153 PHE A O 1
ATOM 1367 N N . PRO A 1 154 ? 12.027 -8.885 -12.317 1.00 67.25 154 PRO A N 1
ATOM 1368 C CA . PRO A 1 154 ? 11.812 -9.036 -10.878 1.00 67.25 154 PRO A CA 1
ATOM 1369 C C . PRO A 1 154 ? 10.893 -7.952 -10.293 1.00 67.25 154 PRO A C 1
ATOM 1371 O O . PRO A 1 154 ? 10.145 -8.221 -9.352 1.00 67.25 154 PRO A O 1
ATOM 1374 N N . PHE A 1 155 ? 10.880 -6.750 -10.874 1.00 66.56 155 PHE A N 1
ATOM 1375 C CA . PHE A 1 155 ? 10.021 -5.653 -10.427 1.00 66.56 155 PHE A CA 1
ATOM 1376 C C . PHE A 1 155 ? 8.559 -5.910 -10.787 1.00 66.56 155 PHE A C 1
ATOM 1378 O O . PHE A 1 155 ? 7.680 -5.717 -9.950 1.00 66.56 155 PHE A O 1
ATOM 1385 N N . THR A 1 156 ? 8.285 -6.411 -11.995 1.00 64.69 156 THR A N 1
ATOM 1386 C CA . THR A 1 156 ? 6.914 -6.763 -12.399 1.00 64.69 156 THR A CA 1
ATOM 1387 C C . THR A 1 156 ? 6.301 -7.835 -11.498 1.00 64.69 156 THR A C 1
ATOM 1389 O O . THR A 1 156 ? 5.150 -7.693 -11.085 1.00 64.69 156 THR A O 1
ATOM 1392 N N . PHE A 1 157 ? 7.080 -8.850 -11.108 1.00 62.19 157 PHE A N 1
ATOM 1393 C CA . PHE A 1 157 ? 6.618 -9.898 -10.196 1.00 62.19 157 PHE A CA 1
ATOM 1394 C C . PHE A 1 157 ? 6.344 -9.360 -8.783 1.00 62.19 157 PHE A C 1
ATOM 1396 O O . PHE A 1 157 ? 5.301 -9.652 -8.200 1.00 62.19 157 PHE A O 1
ATOM 1403 N N . PHE A 1 158 ? 7.238 -8.520 -8.253 1.00 63.34 158 PHE A N 1
ATOM 1404 C CA . PHE A 1 158 ? 7.069 -7.912 -6.931 1.00 63.34 158 PHE A CA 1
ATOM 1405 C C . PHE A 1 158 ? 5.805 -7.037 -6.845 1.00 63.34 158 PHE A C 1
ATOM 1407 O O . PHE A 1 158 ? 5.059 -7.114 -5.870 1.00 63.34 158 PHE A O 1
ATOM 1414 N N . PHE A 1 159 ? 5.514 -6.244 -7.880 1.00 62.41 159 PHE A N 1
ATOM 1415 C CA . PHE A 1 159 ? 4.343 -5.362 -7.888 1.00 62.41 159 PHE A CA 1
ATOM 1416 C C . PHE A 1 159 ? 3.021 -6.070 -8.193 1.00 62.41 159 PHE A C 1
ATOM 1418 O O . PHE A 1 159 ? 1.983 -5.609 -7.713 1.00 62.41 159 PHE A O 1
ATOM 1425 N N . HIS A 1 160 ? 3.040 -7.203 -8.903 1.00 61.25 160 HIS A N 1
ATOM 1426 C CA . HIS A 1 160 ? 1.849 -8.042 -9.071 1.00 61.25 160 HIS A CA 1
ATOM 1427 C C . HIS A 1 160 ? 1.257 -8.463 -7.711 1.00 61.25 160 HIS A C 1
ATOM 1429 O O . HIS A 1 160 ? 0.041 -8.577 -7.568 1.00 61.25 160 HIS A O 1
ATOM 1435 N N . LEU A 1 161 ? 2.099 -8.663 -6.696 1.00 57.94 161 LEU A N 1
ATOM 1436 C CA . LEU A 1 161 ? 1.665 -9.019 -5.342 1.00 57.94 161 LEU A CA 1
ATOM 1437 C C . LEU A 1 161 ? 1.150 -7.821 -4.523 1.00 57.94 161 LEU A C 1
ATOM 1439 O O . LEU A 1 161 ? 0.427 -8.033 -3.553 1.00 57.94 161 LEU A O 1
ATOM 1443 N N . LEU A 1 162 ? 1.505 -6.581 -4.890 1.00 60.62 162 LEU A N 1
ATOM 1444 C CA . LEU A 1 162 ? 1.276 -5.393 -4.056 1.00 60.62 162 LEU A CA 1
ATOM 1445 C C . LEU A 1 162 ? 0.136 -4.482 -4.555 1.00 60.62 162 LEU A C 1
ATOM 1447 O O . LEU A 1 162 ? -0.519 -3.844 -3.734 1.00 60.62 162 LEU A O 1
ATOM 1451 N N . SER A 1 163 ? -0.100 -4.374 -5.874 1.00 63.81 163 SER A N 1
ATOM 1452 C CA . SER A 1 163 ? -1.164 -3.515 -6.435 1.00 63.81 163 SER A CA 1
ATOM 1453 C C . SER A 1 163 ? -1.405 -3.736 -7.937 1.00 63.81 163 SER A C 1
ATOM 1455 O O . SER A 1 163 ? -0.496 -3.581 -8.758 1.00 63.81 163 SER A O 1
ATOM 1457 N N . SER A 1 164 ? -2.662 -3.991 -8.324 1.00 59.25 164 SER A N 1
ATOM 1458 C CA . SER A 1 164 ? -3.071 -4.221 -9.723 1.00 59.25 164 SER A CA 1
ATOM 1459 C C . SER A 1 164 ? -2.863 -3.005 -10.635 1.00 59.25 164 SER A C 1
ATOM 1461 O O . SER A 1 164 ? -2.476 -3.154 -11.794 1.00 59.25 164 SER A O 1
ATOM 1463 N N . ARG A 1 165 ? -3.041 -1.783 -10.111 1.00 61.97 165 ARG A N 1
ATOM 1464 C CA . ARG A 1 165 ? -2.879 -0.540 -10.890 1.00 61.97 165 ARG A CA 1
ATOM 1465 C C . ARG A 1 165 ? -1.420 -0.215 -11.216 1.00 61.97 165 ARG A C 1
ATOM 1467 O O . ARG A 1 165 ? -1.156 0.440 -12.218 1.00 61.97 165 ARG A O 1
ATOM 1474 N N . LEU A 1 166 ? -0.470 -0.659 -10.392 1.00 61.53 166 LEU A N 1
ATOM 1475 C CA . LEU A 1 166 ? 0.961 -0.400 -10.608 1.00 61.53 166 LEU A CA 1
ATOM 1476 C C . LEU A 1 166 ? 1.585 -1.404 -11.581 1.00 61.53 166 LEU A C 1
ATOM 1478 O O . LEU A 1 166 ? 2.404 -1.021 -12.417 1.00 61.53 166 LEU A O 1
ATOM 1482 N N . HIS A 1 167 ? 1.137 -2.662 -11.536 1.00 64.44 167 HIS A N 1
ATOM 1483 C CA . HIS A 1 167 ? 1.507 -3.683 -12.519 1.00 64.44 167 HIS A CA 1
ATOM 1484 C C . HIS A 1 167 ? 1.203 -3.226 -13.956 1.00 64.44 167 HIS A C 1
ATOM 1486 O O . HIS A 1 167 ? 2.000 -3.426 -14.870 1.00 64.44 167 HIS A O 1
ATOM 1492 N N . PHE A 1 168 ? 0.079 -2.534 -14.133 1.00 62.97 168 PHE A N 1
ATOM 1493 C CA . PHE A 1 168 ? -0.366 -2.001 -15.413 1.00 62.97 168 PHE A CA 1
ATOM 1494 C C . PHE A 1 168 ? 0.620 -1.016 -16.057 1.00 62.97 168 PHE A C 1
ATOM 1496 O O . PHE A 1 168 ? 0.954 -1.157 -17.232 1.00 62.97 168 PHE A O 1
ATOM 1503 N N . LEU A 1 169 ? 1.123 -0.04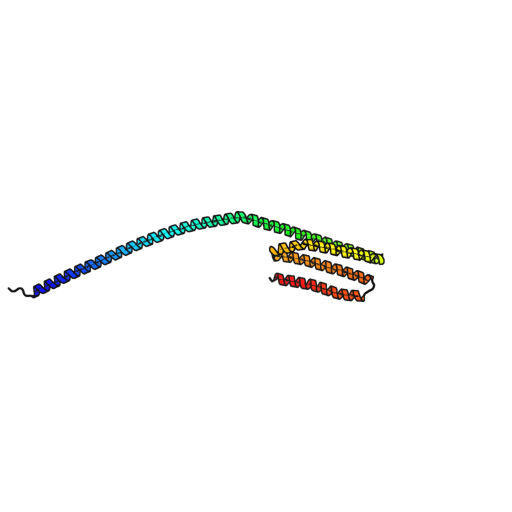1 -15.293 1.00 65.31 169 LEU A N 1
ATOM 1504 C CA . LEU A 1 169 ? 2.012 0.997 -15.824 1.00 65.31 169 LEU A CA 1
ATOM 1505 C C . LEU A 1 169 ? 3.394 0.431 -16.188 1.00 65.31 169 LEU A C 1
ATOM 1507 O O . LEU A 1 169 ? 3.972 0.811 -17.205 1.00 65.31 169 LEU A O 1
ATOM 1511 N N . LEU A 1 170 ? 3.888 -0.534 -15.404 1.00 65.50 170 LEU A N 1
ATOM 1512 C CA . LEU A 1 170 ? 5.114 -1.276 -15.713 1.00 65.50 170 LEU A CA 1
ATOM 1513 C C . LEU A 1 170 ? 4.953 -2.162 -16.958 1.00 65.50 170 LEU A C 1
ATOM 1515 O O . LEU A 1 170 ? 5.843 -2.171 -17.808 1.00 65.50 170 LEU A O 1
ATOM 1519 N N . CYS A 1 171 ? 3.815 -2.851 -17.102 1.00 66.75 171 CYS A N 1
ATOM 1520 C CA . CYS A 1 171 ? 3.482 -3.609 -18.313 1.00 66.75 171 CYS A CA 1
ATOM 1521 C C . CYS A 1 171 ? 3.420 -2.706 -19.550 1.00 66.75 171 CYS A C 1
ATOM 1523 O O . CYS A 1 171 ? 3.966 -3.048 -20.593 1.00 66.75 171 CYS A O 1
ATOM 1525 N N . PHE A 1 172 ? 2.798 -1.532 -19.441 1.00 67.44 172 PHE A N 1
ATOM 1526 C CA . PHE A 1 172 ? 2.732 -0.583 -20.548 1.00 67.44 172 PHE A CA 1
ATOM 1527 C C . PHE A 1 172 ? 4.131 -0.146 -21.014 1.00 67.44 172 PHE A C 1
ATOM 1529 O O . PHE A 1 172 ? 4.417 -0.165 -22.211 1.00 67.44 172 PHE A O 1
ATOM 1536 N N . PHE A 1 173 ? 5.031 0.185 -20.082 1.00 65.62 173 PHE A N 1
ATOM 1537 C CA . PHE A 1 173 ? 6.405 0.572 -20.420 1.00 65.62 173 PHE A CA 1
ATOM 1538 C C . PHE A 1 173 ? 7.224 -0.571 -21.033 1.00 65.62 173 PHE A C 1
ATOM 1540 O O . PHE A 1 173 ? 7.955 -0.340 -21.999 1.00 65.62 173 PHE A O 1
ATOM 1547 N N . SER A 1 174 ? 7.106 -1.798 -20.513 1.00 66.69 174 SER A N 1
ATOM 1548 C CA . SER A 1 174 ? 7.827 -2.953 -21.066 1.00 66.69 174 SER A CA 1
ATOM 1549 C C . SER A 1 174 ? 7.358 -3.288 -22.484 1.00 66.69 174 SER A C 1
ATOM 1551 O O . SER A 1 174 ? 8.177 -3.535 -23.371 1.00 66.69 174 SER A O 1
ATOM 1553 N N . ILE A 1 175 ? 6.050 -3.202 -22.723 1.00 68.00 175 ILE A N 1
ATOM 1554 C CA . ILE A 1 175 ? 5.426 -3.352 -24.037 1.00 68.00 175 ILE A CA 1
ATOM 1555 C C . ILE A 1 175 ? 5.898 -2.266 -25.008 1.00 68.00 175 ILE A C 1
ATOM 1557 O O . ILE A 1 175 ? 6.272 -2.576 -26.141 1.00 68.00 175 ILE A O 1
ATOM 1561 N N . LEU A 1 176 ? 5.890 -0.999 -24.586 1.00 67.06 176 LEU A N 1
ATOM 1562 C CA . LEU A 1 176 ? 6.306 0.116 -25.435 1.00 67.06 176 LEU A CA 1
ATOM 1563 C C . LEU A 1 176 ? 7.763 -0.069 -25.869 1.00 67.06 176 LEU A C 1
ATOM 1565 O O . LEU A 1 176 ? 8.086 0.085 -27.048 1.00 67.06 176 LEU A O 1
ATOM 1569 N N . LEU A 1 177 ? 8.625 -0.514 -24.958 1.00 65.06 177 LEU A N 1
ATOM 1570 C CA . LEU A 1 177 ? 10.019 -0.789 -25.281 1.00 65.06 177 LEU A CA 1
ATOM 1571 C C . LEU A 1 177 ? 10.196 -2.015 -26.197 1.00 65.06 177 LEU A C 1
ATOM 1573 O O . LEU A 1 177 ? 11.018 -1.979 -27.117 1.00 65.06 177 LEU A O 1
ATOM 1577 N N . PHE A 1 178 ? 9.391 -3.067 -26.020 1.00 66.94 178 PHE A N 1
ATOM 1578 C CA . PHE A 1 178 ? 9.345 -4.197 -26.955 1.00 66.94 178 PHE A CA 1
ATOM 1579 C C . PHE A 1 178 ? 8.899 -3.757 -28.360 1.00 66.94 178 PHE A C 1
ATOM 1581 O O . PHE A 1 178 ? 9.497 -4.137 -29.364 1.00 66.94 178 PHE A O 1
ATOM 1588 N N . SER A 1 179 ? 7.888 -2.892 -28.453 1.00 63.91 179 SER A N 1
ATOM 1589 C CA . SER A 1 179 ? 7.416 -2.371 -29.740 1.00 63.91 179 SER A CA 1
ATOM 1590 C C . SER A 1 179 ? 8.469 -1.500 -30.436 1.00 63.91 179 SER A C 1
ATOM 1592 O O . SER A 1 179 ? 8.674 -1.630 -31.644 1.00 63.91 179 SER A O 1
ATOM 1594 N N . PHE A 1 180 ? 9.196 -0.673 -29.677 1.00 64.81 180 PHE A N 1
ATOM 1595 C CA . PHE A 1 180 ? 10.263 0.174 -30.206 1.00 64.81 180 PHE A CA 1
ATOM 1596 C C . PHE A 1 180 ? 11.421 -0.662 -30.756 1.00 64.81 180 PHE A C 1
ATOM 1598 O O . PHE A 1 180 ? 11.931 -0.404 -31.842 1.00 64.81 180 PHE A O 1
ATOM 1605 N N . THR A 1 181 ? 11.811 -1.706 -30.032 1.00 63.53 181 THR A N 1
ATOM 1606 C CA . THR A 1 181 ? 12.895 -2.607 -30.441 1.00 63.53 181 THR A CA 1
ATOM 1607 C C . THR A 1 181 ? 12.511 -3.494 -31.627 1.00 63.53 181 THR A C 1
ATOM 1609 O O . THR A 1 181 ? 13.329 -3.721 -32.521 1.00 63.53 181 THR A O 1
ATOM 1612 N N . PHE A 1 182 ? 11.253 -3.925 -31.709 1.00 65.44 182 PHE A N 1
ATOM 1613 C CA . PHE A 1 182 ? 10.722 -4.600 -32.891 1.00 65.44 182 PHE A CA 1
ATOM 1614 C C . PHE A 1 182 ? 10.747 -3.691 -34.130 1.00 65.44 182 PHE A C 1
ATOM 1616 O O . PHE A 1 182 ? 11.273 -4.076 -35.172 1.00 65.44 182 PHE A O 1
ATOM 1623 N N . LEU A 1 183 ? 10.255 -2.454 -34.007 1.00 64.88 183 LEU A N 1
ATOM 1624 C CA . LEU A 1 183 ? 10.301 -1.470 -35.093 1.00 64.88 183 LEU A CA 1
ATOM 1625 C C . LEU A 1 183 ? 11.743 -1.173 -35.523 1.00 64.88 183 LEU A C 1
ATOM 1627 O O . LEU A 1 183 ? 12.035 -1.003 -36.707 1.00 64.88 183 LEU A O 1
ATOM 1631 N N . PHE A 1 184 ? 12.651 -1.166 -34.553 1.00 63.41 184 PHE A N 1
ATOM 1632 C CA . PHE A 1 184 ? 14.059 -0.932 -34.782 1.00 63.41 184 PHE A CA 1
ATOM 1633 C C . PHE A 1 184 ? 14.738 -2.055 -35.579 1.00 63.41 184 PHE A C 1
ATOM 1635 O O . PHE A 1 184 ? 15.344 -1.802 -36.621 1.00 63.41 184 PHE A O 1
ATOM 1642 N N . THR A 1 185 ? 14.597 -3.303 -35.125 1.00 64.69 185 THR A N 1
ATOM 1643 C CA . THR A 1 185 ? 15.124 -4.480 -35.840 1.00 64.69 185 THR A CA 1
ATOM 1644 C C . THR A 1 185 ? 14.557 -4.583 -37.255 1.00 64.69 185 THR A C 1
ATOM 1646 O O . THR A 1 185 ? 15.287 -4.907 -38.191 1.00 64.69 185 THR A O 1
ATOM 1649 N N . PHE A 1 186 ? 13.287 -4.220 -37.431 1.00 66.25 186 PHE A N 1
ATOM 1650 C CA . PHE A 1 186 ? 12.637 -4.154 -38.732 1.00 66.25 186 PHE A CA 1
ATOM 1651 C C . PHE A 1 186 ? 13.236 -3.093 -39.665 1.00 66.25 186 PHE A C 1
ATOM 1653 O O . PHE A 1 186 ? 13.587 -3.422 -40.799 1.00 66.25 186 PHE A O 1
ATOM 1660 N N . PHE A 1 187 ? 13.382 -1.844 -39.207 1.00 63.22 187 PHE A N 1
ATOM 1661 C CA . PHE A 1 187 ? 13.991 -0.773 -40.008 1.00 63.22 187 PHE A CA 1
ATOM 1662 C C . PHE A 1 187 ? 15.385 -1.182 -40.495 1.00 63.22 187 PHE A C 1
ATOM 1664 O O . PHE A 1 187 ? 15.742 -0.994 -41.658 1.00 63.22 187 PHE A O 1
ATOM 1671 N N . PHE A 1 188 ? 16.141 -1.829 -39.612 1.00 61.25 188 PHE A N 1
ATOM 1672 C CA . PHE A 1 188 ? 17.482 -2.304 -39.904 1.00 61.25 188 PHE A CA 1
ATOM 1673 C C . PHE A 1 188 ? 17.497 -3.453 -40.927 1.00 61.25 188 PHE A C 1
ATOM 1675 O O . PHE A 1 188 ? 18.277 -3.428 -41.879 1.00 61.25 188 PHE A O 1
ATOM 1682 N N . LEU A 1 189 ? 16.596 -4.432 -40.792 1.00 64.56 189 LEU A N 1
ATOM 1683 C CA . LEU A 1 189 ? 16.439 -5.531 -41.752 1.00 64.56 189 LEU A CA 1
ATOM 1684 C C . LEU A 1 189 ? 16.026 -5.020 -43.143 1.00 64.56 189 LEU A C 1
ATOM 1686 O O . LEU A 1 189 ? 16.540 -5.489 -44.161 1.00 64.56 189 LEU A O 1
ATOM 1690 N N . PHE A 1 190 ? 15.132 -4.030 -43.188 1.00 65.31 190 PHE A N 1
ATOM 1691 C CA . PHE A 1 190 ? 14.730 -3.365 -44.425 1.00 65.31 190 PHE A CA 1
ATOM 1692 C C . PHE A 1 190 ? 15.925 -2.687 -45.111 1.00 65.31 190 PHE A C 1
ATOM 1694 O O . PHE A 1 190 ? 16.114 -2.843 -46.319 1.00 65.31 190 PHE A O 1
ATOM 1701 N N . GLN A 1 191 ? 16.768 -1.998 -44.338 1.00 61.53 191 GLN A N 1
ATOM 1702 C CA . GLN A 1 191 ? 17.970 -1.334 -44.840 1.00 61.53 191 GLN A CA 1
ATOM 1703 C C . GLN A 1 191 ? 18.976 -2.340 -45.432 1.00 61.53 191 GLN A C 1
ATOM 1705 O O . GLN A 1 191 ? 19.475 -2.114 -46.534 1.00 61.53 191 GLN A O 1
ATOM 1710 N N . ILE A 1 192 ? 19.194 -3.487 -44.770 1.00 62.22 192 ILE A N 1
ATOM 1711 C CA . ILE A 1 192 ? 20.028 -4.590 -45.288 1.00 62.22 192 ILE A CA 1
ATOM 1712 C C . ILE A 1 192 ? 19.501 -5.085 -46.642 1.00 62.22 192 ILE A C 1
ATOM 1714 O O . ILE A 1 192 ? 20.258 -5.203 -47.604 1.00 62.22 192 ILE A O 1
ATOM 1718 N N . LEU A 1 193 ? 18.200 -5.364 -46.741 1.00 63.28 193 LEU A N 1
ATOM 1719 C CA . LEU A 1 193 ? 17.595 -5.911 -47.961 1.00 63.28 193 LEU A CA 1
ATOM 1720 C C . LEU A 1 193 ? 17.629 -4.935 -49.136 1.00 63.28 193 LEU A C 1
ATOM 1722 O O . LEU A 1 193 ? 17.808 -5.355 -50.283 1.00 63.28 193 LEU A O 1
ATOM 1726 N N . PHE A 1 194 ? 17.494 -3.639 -48.856 1.00 62.28 194 PHE A N 1
ATOM 1727 C CA . PHE A 1 194 ? 17.626 -2.599 -49.868 1.00 62.28 194 PHE A CA 1
ATOM 1728 C C . PHE A 1 194 ? 19.061 -2.528 -50.417 1.00 62.28 194 PHE A C 1
ATOM 1730 O O . PHE A 1 194 ? 19.252 -2.439 -51.634 1.00 62.28 194 PHE A O 1
ATOM 1737 N N . SER A 1 195 ? 20.070 -2.662 -49.547 1.00 59.81 195 SER A N 1
ATOM 1738 C CA . SER A 1 195 ? 21.485 -2.720 -49.941 1.00 59.81 195 SER A CA 1
ATOM 1739 C C . SER A 1 195 ? 21.828 -3.923 -50.830 1.00 59.81 195 SER A C 1
ATOM 1741 O O . SER A 1 195 ? 22.721 -3.811 -51.664 1.00 59.81 195 SER A O 1
ATOM 1743 N N . PHE A 1 196 ? 21.105 -5.043 -50.717 1.00 63.06 196 PHE A N 1
ATOM 1744 C CA . PHE A 1 196 ? 21.295 -6.227 -51.570 1.00 63.06 196 PHE A CA 1
ATOM 1745 C C . PHE A 1 196 ? 20.487 -6.210 -52.883 1.00 63.06 196 PHE A C 1
ATOM 1747 O O . PHE A 1 196 ? 20.465 -7.218 -53.586 1.00 63.06 196 PHE A O 1
ATOM 1754 N N . HIS A 1 197 ? 19.824 -5.098 -53.238 1.00 61.06 197 HIS A N 1
ATOM 1755 C CA . HIS A 1 197 ? 19.004 -4.998 -54.459 1.00 61.06 197 HIS A CA 1
ATOM 1756 C C . HIS A 1 197 ? 17.944 -6.118 -54.581 1.00 61.06 197 HIS A C 1
ATOM 1758 O O . HIS A 1 197 ? 17.663 -6.623 -55.667 1.00 61.06 197 HIS A O 1
ATOM 1764 N N . LEU A 1 198 ? 17.293 -6.473 -53.464 1.00 62.66 198 LEU A N 1
ATOM 1765 C CA . LEU A 1 198 ? 16.149 -7.399 -53.410 1.00 62.66 198 LEU A CA 1
ATOM 1766 C C . LEU A 1 198 ? 14.833 -6.639 -53.111 1.00 62.66 198 LEU A C 1
ATOM 1768 O O . LEU A 1 198 ? 14.241 -6.815 -52.042 1.00 62.66 198 LEU A O 1
ATOM 1772 N N . PRO A 1 199 ? 14.340 -5.779 -54.027 1.00 59.16 199 PRO A N 1
ATOM 1773 C CA . PRO A 1 199 ? 13.195 -4.896 -53.774 1.00 59.16 199 PRO A CA 1
ATOM 1774 C C . PRO A 1 199 ? 11.856 -5.638 -53.636 1.00 59.16 199 PRO A C 1
ATOM 1776 O O . PRO A 1 199 ? 10.921 -5.128 -53.024 1.00 59.16 199 PRO A O 1
ATOM 1779 N N . SER A 1 200 ? 11.743 -6.851 -54.184 1.00 59.25 200 SER A N 1
ATOM 1780 C CA . SER A 1 200 ? 10.540 -7.681 -54.049 1.00 59.25 200 SER A CA 1
ATOM 1781 C C . SER A 1 200 ? 10.401 -8.281 -52.646 1.00 59.25 200 SER A C 1
ATOM 1783 O O . SER A 1 200 ? 9.294 -8.361 -52.117 1.00 59.25 200 SER A O 1
ATOM 1785 N N . LEU A 1 201 ? 11.518 -8.655 -52.012 1.00 58.25 201 LEU A N 1
ATOM 1786 C CA . LEU A 1 201 ? 11.530 -9.222 -50.662 1.00 58.25 201 LEU A CA 1
ATOM 1787 C C . LEU A 1 201 ? 11.316 -8.140 -49.591 1.00 58.25 201 LEU A C 1
ATOM 1789 O O . LEU A 1 201 ? 10.663 -8.395 -48.580 1.00 58.25 201 LEU A O 1
ATOM 1793 N N . SER A 1 202 ? 11.820 -6.923 -49.828 1.00 6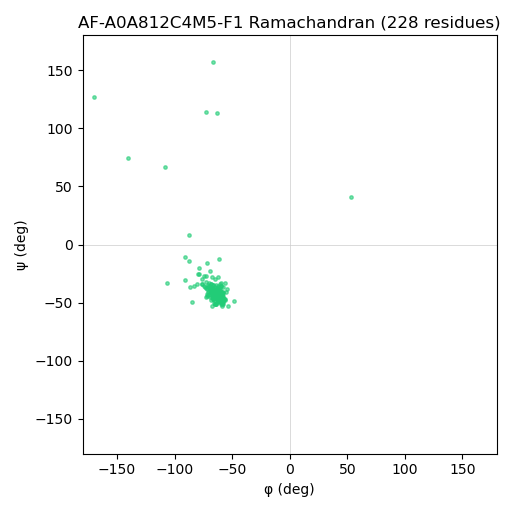1.22 202 SER A N 1
ATOM 1794 C CA . SER A 1 202 ? 11.671 -5.793 -48.903 1.00 61.22 202 SER A CA 1
ATOM 1795 C C . SER A 1 202 ? 10.217 -5.325 -48.774 1.00 61.22 202 SER A C 1
ATOM 1797 O O . SER A 1 202 ? 9.776 -5.053 -47.660 1.00 61.22 202 SER A O 1
ATOM 1799 N N . PHE A 1 203 ? 9.441 -5.309 -49.864 1.00 61.00 203 PHE A N 1
ATOM 1800 C CA . PHE A 1 203 ? 8.008 -4.974 -49.837 1.00 61.00 203 PHE A CA 1
ATOM 1801 C C . PHE A 1 203 ? 7.167 -6.013 -49.081 1.00 61.00 203 PHE A C 1
ATOM 1803 O O . PHE A 1 203 ? 6.269 -5.659 -48.313 1.00 61.00 203 PHE A O 1
ATOM 1810 N N . LEU A 1 204 ? 7.476 -7.299 -49.264 1.00 61.16 204 LEU A N 1
ATOM 1811 C CA . LEU A 1 204 ? 6.768 -8.402 -48.609 1.00 61.16 204 LEU A CA 1
ATOM 1812 C C . LEU A 1 204 ? 7.042 -8.403 -47.096 1.00 61.16 204 LEU A C 1
ATOM 1814 O O . LEU A 1 204 ? 6.110 -8.494 -46.295 1.00 61.16 204 LEU A O 1
ATOM 1818 N N . LEU A 1 205 ? 8.295 -8.166 -46.698 1.00 61.31 205 LEU A N 1
ATOM 1819 C CA . LEU A 1 205 ? 8.670 -7.951 -45.300 1.00 61.31 205 LEU A CA 1
ATOM 1820 C C . LEU A 1 205 ? 8.049 -6.687 -44.703 1.00 61.31 205 LEU A C 1
ATOM 1822 O O . LEU A 1 205 ? 7.603 -6.742 -43.560 1.00 61.31 205 LEU A O 1
ATOM 1826 N N . LEU A 1 206 ? 7.948 -5.590 -45.465 1.00 63.50 206 LEU A N 1
ATOM 1827 C CA . LEU A 1 206 ? 7.286 -4.363 -45.013 1.00 63.50 206 LEU A CA 1
ATOM 1828 C C . LEU A 1 206 ? 5.815 -4.614 -44.659 1.00 63.50 206 LEU A C 1
ATOM 1830 O O . LEU A 1 206 ? 5.339 -4.166 -43.617 1.00 63.50 206 LEU A O 1
ATOM 1834 N N . SER A 1 207 ? 5.119 -5.387 -45.496 1.00 60.72 207 SER A N 1
ATOM 1835 C CA . SER A 1 207 ? 3.724 -5.760 -45.255 1.00 60.72 207 SER A CA 1
ATOM 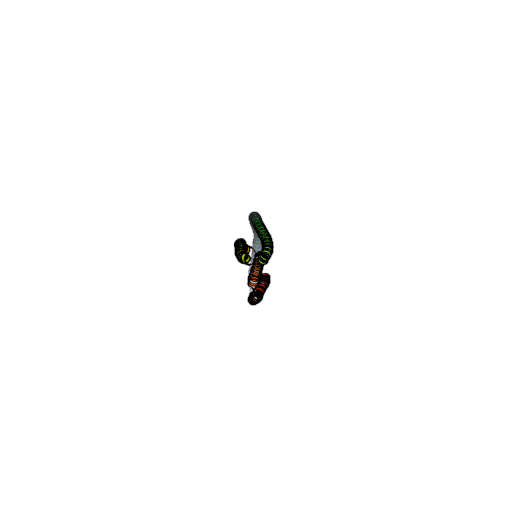1836 C C . SER A 1 207 ? 3.563 -6.693 -44.048 1.00 60.72 207 SER A C 1
ATOM 1838 O O . SER A 1 207 ? 2.717 -6.437 -43.196 1.00 60.72 207 SER A O 1
ATOM 1840 N N . TYR A 1 208 ? 4.410 -7.721 -43.916 1.00 66.19 208 TYR A N 1
ATOM 1841 C CA . TYR A 1 208 ? 4.337 -8.699 -42.827 1.00 66.19 208 TYR A CA 1
ATOM 1842 C C . TYR A 1 208 ? 4.662 -8.074 -41.462 1.00 66.19 208 TYR A C 1
ATOM 1844 O O . TYR A 1 208 ? 3.924 -8.252 -40.492 1.00 66.19 208 TYR A O 1
ATOM 1852 N N . PHE A 1 209 ? 5.737 -7.287 -41.384 1.00 62.44 209 PHE A N 1
ATOM 1853 C CA . PHE A 1 209 ? 6.148 -6.630 -40.142 1.00 62.44 209 PHE A CA 1
ATOM 1854 C C . PHE A 1 209 ? 5.264 -5.441 -39.774 1.00 62.44 209 PHE A C 1
ATOM 1856 O O . PHE A 1 209 ? 4.991 -5.255 -38.590 1.00 62.44 209 PHE A O 1
ATOM 1863 N N . GLY A 1 210 ? 4.771 -4.670 -40.751 1.00 62.09 210 GLY A N 1
ATOM 1864 C CA . GLY A 1 210 ? 3.785 -3.618 -40.498 1.00 62.09 210 GLY A CA 1
ATOM 1865 C C . GLY A 1 210 ? 2.517 -4.182 -39.853 1.00 62.09 210 GLY A C 1
ATOM 1866 O O . GLY A 1 210 ? 2.021 -3.624 -38.877 1.00 62.09 210 GLY A O 1
ATOM 1867 N N . LEU A 1 211 ? 2.057 -5.346 -40.323 1.00 64.06 211 LEU A N 1
ATOM 1868 C CA . LEU A 1 211 ? 0.910 -6.060 -39.758 1.00 64.06 211 LEU A CA 1
ATOM 1869 C C . LEU A 1 211 ? 1.215 -6.595 -38.351 1.00 64.06 211 LEU A C 1
ATOM 1871 O O . LEU A 1 211 ? 0.394 -6.446 -37.453 1.00 64.06 211 LEU A O 1
ATOM 1875 N N . HIS A 1 212 ? 2.415 -7.132 -38.121 1.00 61.59 212 HIS A N 1
ATOM 1876 C CA . HIS A 1 212 ? 2.835 -7.626 -36.806 1.00 61.59 212 HIS A CA 1
ATOM 1877 C C . HIS A 1 212 ? 3.022 -6.500 -35.768 1.00 61.59 212 HIS A C 1
ATOM 1879 O O . HIS A 1 212 ? 2.713 -6.692 -34.594 1.00 61.59 212 HIS A O 1
ATOM 1885 N N . PHE A 1 213 ? 3.474 -5.314 -36.191 1.00 62.41 213 PHE A N 1
ATOM 1886 C CA . PHE A 1 213 ? 3.555 -4.106 -35.359 1.00 62.41 213 PHE A CA 1
ATOM 1887 C C . PHE A 1 213 ? 2.166 -3.526 -35.054 1.00 62.41 213 PHE A C 1
ATOM 1889 O O . PHE A 1 213 ? 1.877 -3.128 -33.928 1.00 62.41 213 PHE A O 1
ATOM 1896 N N . PHE A 1 214 ? 1.268 -3.520 -36.040 1.00 61.75 214 PHE A N 1
ATOM 1897 C CA . PHE A 1 214 ? -0.113 -3.090 -35.830 1.00 61.75 214 PHE A CA 1
ATOM 1898 C C . PHE A 1 214 ? -0.868 -4.062 -34.916 1.00 61.75 214 PHE A C 1
ATOM 1900 O O . PHE A 1 214 ? -1.622 -3.637 -34.041 1.00 61.75 214 PHE A O 1
ATOM 1907 N N . LEU A 1 215 ? -0.628 -5.368 -35.066 1.00 65.00 215 LEU A N 1
ATOM 1908 C CA . LEU A 1 215 ? -1.144 -6.407 -34.178 1.00 65.00 215 LEU A CA 1
ATOM 1909 C C . LEU A 1 215 ? -0.561 -6.290 -32.774 1.00 65.00 215 LEU A C 1
ATOM 1911 O O . LEU A 1 215 ? -1.321 -6.379 -31.819 1.00 65.00 215 LEU A O 1
ATOM 1915 N N . SER A 1 216 ? 0.740 -6.031 -32.617 1.00 59.88 216 SER A N 1
ATOM 1916 C CA . SER A 1 216 ? 1.312 -5.838 -31.283 1.00 59.88 216 SER A CA 1
ATOM 1917 C C . SER A 1 216 ? 0.714 -4.605 -30.604 1.00 59.88 216 SER A C 1
ATOM 1919 O O . SER A 1 216 ? 0.239 -4.720 -29.482 1.00 59.88 216 SER A O 1
ATOM 1921 N N . ILE A 1 217 ? 0.611 -3.461 -31.287 1.00 61.16 217 ILE A N 1
ATOM 1922 C CA . ILE A 1 217 ? -0.018 -2.253 -30.727 1.00 61.16 217 ILE A CA 1
ATOM 1923 C C . ILE A 1 217 ? -1.498 -2.485 -30.408 1.00 61.16 217 ILE A C 1
ATOM 1925 O O . ILE A 1 217 ? -1.960 -2.139 -29.321 1.00 61.16 217 ILE A O 1
ATOM 1929 N N . SER A 1 218 ? -2.259 -3.091 -31.316 1.00 58.75 218 SER A N 1
ATOM 1930 C CA . SER A 1 218 ? -3.688 -3.334 -31.084 1.00 58.75 218 SER A CA 1
ATOM 1931 C C . SER A 1 218 ? -3.927 -4.335 -29.955 1.00 58.75 218 SER A C 1
ATOM 1933 O O . SER A 1 218 ? -4.760 -4.067 -29.092 1.00 58.75 218 SER A O 1
ATOM 1935 N N . PHE A 1 219 ? -3.148 -5.416 -29.868 1.00 59.69 219 PHE A N 1
ATOM 1936 C CA . PHE A 1 219 ? -3.208 -6.355 -28.746 1.00 59.69 219 PHE A CA 1
ATOM 1937 C C . PHE A 1 219 ? -2.893 -5.662 -27.417 1.00 59.69 219 PHE A C 1
ATOM 1939 O O . PHE A 1 219 ? -3.484 -5.988 -26.393 1.00 59.69 219 PHE A O 1
ATOM 1946 N N . THR A 1 220 ? -2.016 -4.656 -27.438 1.00 56.88 220 THR A N 1
ATOM 1947 C CA . THR A 1 220 ? -1.661 -3.884 -26.241 1.00 56.88 220 THR A CA 1
ATOM 1948 C C . THR A 1 220 ? -2.731 -2.877 -25.845 1.00 56.88 220 THR A C 1
ATOM 1950 O O . THR A 1 220 ? -2.983 -2.690 -24.661 1.00 56.88 220 THR A O 1
ATOM 1953 N N . PHE A 1 221 ? -3.440 -2.292 -26.811 1.00 56.75 221 PHE A N 1
ATOM 1954 C CA . PHE A 1 221 ? -4.621 -1.467 -26.552 1.00 56.75 221 PHE A CA 1
ATOM 1955 C C . PHE A 1 221 ? -5.791 -2.309 -26.021 1.00 56.75 221 PHE A C 1
ATOM 1957 O O . PHE A 1 221 ? -6.534 -1.884 -25.134 1.00 56.75 221 PHE A O 1
ATOM 1964 N N . ILE A 1 222 ? -5.943 -3.530 -26.534 1.00 60.69 222 ILE A N 1
ATOM 1965 C CA . ILE A 1 222 ? -6.964 -4.483 -26.095 1.00 60.69 222 ILE A CA 1
ATOM 1966 C C . ILE A 1 222 ? -6.651 -4.992 -24.686 1.00 60.69 222 ILE A C 1
ATOM 1968 O O . ILE A 1 222 ? -7.535 -4.981 -23.837 1.00 60.69 222 ILE A O 1
ATOM 1972 N N . SER A 1 223 ? -5.406 -5.369 -24.386 1.00 53.59 223 SER A N 1
ATOM 1973 C CA . SER A 1 223 ? -5.022 -5.771 -23.028 1.00 53.59 223 SER A CA 1
ATOM 1974 C C . SER A 1 223 ? -5.125 -4.608 -22.034 1.00 53.59 223 SER A C 1
ATOM 1976 O O . SER A 1 223 ? -5.590 -4.811 -20.914 1.00 53.59 223 SER A O 1
ATOM 1978 N N . PHE A 1 224 ? -4.793 -3.383 -22.460 1.00 51.44 224 PHE A N 1
ATOM 1979 C CA . PHE A 1 224 ? -4.979 -2.156 -21.681 1.00 51.44 224 PHE A CA 1
ATOM 1980 C C . PHE A 1 224 ? -6.454 -1.929 -21.315 1.00 51.44 224 PHE A C 1
ATOM 1982 O O . PHE A 1 224 ? -6.779 -1.672 -20.157 1.00 51.44 224 PHE A O 1
ATOM 1989 N N . THR A 1 225 ? -7.359 -2.066 -22.286 1.00 55.00 225 THR A N 1
ATOM 1990 C CA . THR A 1 225 ? -8.802 -1.853 -22.081 1.00 55.00 225 THR A CA 1
ATOM 1991 C C . THR A 1 225 ? -9.453 -2.974 -21.267 1.00 55.00 225 THR A C 1
ATOM 1993 O O . THR A 1 225 ? -10.163 -2.675 -20.307 1.00 55.00 225 THR A O 1
ATOM 1996 N N . LEU A 1 226 ? -9.157 -4.246 -21.563 1.00 53.50 226 LEU A N 1
ATOM 1997 C CA . LEU A 1 226 ? -9.673 -5.407 -20.819 1.00 53.50 226 LEU A CA 1
ATOM 1998 C C . LEU A 1 226 ? -9.251 -5.404 -19.348 1.00 53.50 226 LEU A C 1
ATOM 2000 O O . LEU A 1 226 ? -10.055 -5.738 -18.484 1.00 53.50 226 LEU A O 1
ATOM 2004 N N . PHE A 1 227 ? -8.012 -5.011 -19.055 1.00 49.34 227 PHE A N 1
ATOM 2005 C CA . PHE A 1 227 ? -7.510 -4.988 -17.683 1.00 49.34 227 PHE A CA 1
ATOM 2006 C C . PHE A 1 227 ? -7.980 -3.752 -16.900 1.00 49.34 227 PHE A C 1
ATOM 2008 O O . PHE A 1 227 ? -8.091 -3.817 -15.686 1.00 49.34 227 PHE A O 1
ATOM 2015 N N . SER A 1 228 ? -8.304 -2.639 -17.572 1.00 48.22 228 SER A N 1
ATOM 2016 C CA . SER A 1 228 ? -8.916 -1.461 -16.927 1.00 48.22 228 SER A CA 1
ATOM 2017 C C . SER A 1 228 ? -10.379 -1.666 -16.500 1.00 48.22 228 SER A C 1
ATOM 2019 O O . SER A 1 228 ? -10.907 -0.874 -15.722 1.00 48.22 228 SER A O 1
ATOM 2021 N N . LEU A 1 229 ? -11.027 -2.709 -17.029 1.00 49.09 229 LEU A N 1
ATOM 2022 C CA . LEU A 1 229 ? -12.415 -3.097 -16.755 1.00 49.09 229 LEU A CA 1
ATOM 2023 C C . LEU A 1 229 ? -12.557 -4.101 -15.593 1.00 49.09 229 LEU A C 1
ATOM 2025 O O . LEU A 1 229 ? -13.684 -4.339 -15.158 1.00 49.09 229 LEU A O 1
ATOM 2029 N N . LEU A 1 230 ? -11.448 -4.677 -15.111 1.00 48.47 230 LEU A N 1
ATOM 2030 C CA . LEU A 1 230 ? -11.365 -5.610 -13.976 1.00 48.47 230 LEU A CA 1
ATOM 2031 C C . LEU A 1 230 ? -10.871 -4.896 -12.710 1.00 48.47 230 LEU A C 1
ATOM 2033 O O . LEU A 1 230 ? -11.388 -5.234 -11.623 1.00 48.47 230 LEU A O 1
#

Sequence (230 aa):
MRSGPFTITLNAVDQSRSKICSTIKWRISYKEGHIEYMYKSLFIYTYIHIYLSIYLSIYLSIYLSIYLSLSLSIYIYIFAPYLSHLYFFSFLFFSLTFFILFFTFFFLFFWVVFFTFFSLFFCYFFPFFSFHLLFSFTFFSLFFLFYFFILIFPFTFFFHLLSSRLHFLLCFFSILLFSFTFLFTFFFLFQILFSFHLPSLSFLLLSYFGLHFFLSISFTFISFTLFSLL

Mean predicted aligned error: 15.53 Å

pLDDT: mean 73.55, std 13.12, range [40.19, 97.0]

Organism: Acanthosepion pharaonis (NCBI:txid158019)

Solvent-accessible surface area (backbone atoms only — not comparable to full-atom values): 12455 Å² total; per-residue (Å²): 134,84,84,60,76,66,60,60,55,50,53,53,51,53,53,50,51,52,56,50,51,52,54,51,51,50,51,51,53,52,51,52,52,52,50,51,53,51,53,54,52,52,50,52,50,52,52,53,51,51,53,50,52,52,54,49,51,52,53,49,52,52,53,50,52,52,52,49,51,51,53,50,49,53,47,48,67,58,48,50,60,53,51,52,49,51,51,51,53,54,50,52,52,49,54,51,50,54,50,54,50,53,54,49,52,54,50,51,50,51,50,49,54,54,50,51,55,52,50,53,52,38,45,73,79,36,64,85,62,31,59,65,57,49,52,56,46,54,53,52,54,50,49,54,50,50,54,49,49,64,66,43,51,65,54,51,58,58,32,60,78,74,37,74,75,58,32,50,59,55,50,52,52,54,49,52,52,51,52,52,51,50,55,47,55,46,55,51,51,45,52,54,33,58,74,68,74,39,67,72,59,39,54,53,49,50,54,54,50,51,50,52,51,51,46,52,53,49,54,48,53,49,51,54,51,60,60,73,76,108

Foldseek 3Di:
DDPDPVVVVVVVVVVVVVVVVVVVVVVVVVVVVVVVVVVVVVVVVVVVVVVVVVVVVVVVVVVVVVVVVVVVVVCCVPVVVVVVVVVVVVVVVLVVVVVVLVVLVVVLVVLLVVLVVVLVVCCVPPVPVSPVSLVVSLVVLVVSLVVVCVVLVVVLVVVVVPDLVSNLVSVLSNLVVVLVNLVSVLVSVLVVCVSVVNVVVSVVSCVVSVVVSVVSVVVSVVCSVVSVVD

Radius of gyration: 50.73 Å; Cα contacts (8 Å, |Δi|>4): 47; chains: 1; bounding box: 128×34×134 Å

Secondary structure (DSSP, 8-state):
----THHHHHHHHHHHHHHHHHHHHHHHHHHHHHHHHHHHHHHHHHHHHHHHHHHHHHHHHHHHHHHHHHHHHHHHHHHHHHHHHHHHHHHHHHHHHHHHHHHHHHHHHHHHHHHHHHHHHHHHH-TTTHHHHHHHHHHHHHHHHHHHHHHHHHHHHHHHTT-HHHHHHHHHHHHHHHHHHHHHHHHHHHHHHHHTT-HHHHHHHHHHHHHHHHHHHHHHHHHHHHHHT-